Protein AF-A0A9D2GBW6-F1 (afdb_monomer)

Foldseek 3Di:
DDDDDDDPPPDPPPFAFFWFQDDQDPDPPQAKDKTKGFDADQFQHTAKIKIKIFHQFQAFAKDKDFDDAPDKAWPDDDWDWDDDHRITITGDGHDPRTTIMMGMDGDDDDQKGKGKWKDFQNHTDDPVVPPPDDGDMDIDMDIDGDPVDDLCCLQRTKIKTKGKDFQVRDDPDDDPQWDWDDDDRIIMTMHIGDRPRD

pLDDT: mean 83.14, std 20.87, range [27.16, 98.0]

Structure (mmCIF, N/CA/C/O backbone):
data_AF-A0A9D2GBW6-F1
#
_entry.id   AF-A0A9D2GBW6-F1
#
loop_
_atom_site.group_PDB
_atom_site.id
_atom_site.type_symbol
_atom_site.label_atom_id
_atom_site.label_alt_id
_atom_site.label_comp_id
_atom_site.label_asym_id
_atom_site.label_entity_id
_atom_site.label_seq_id
_atom_site.pdbx_PDB_ins_code
_atom_site.Cartn_x
_atom_site.Cartn_y
_atom_site.Cartn_z
_atom_site.occupancy
_atom_site.B_iso_or_equiv
_atom_site.auth_seq_id
_atom_site.auth_comp_id
_atom_site.auth_asym_id
_atom_site.auth_atom_id
_atom_site.pdbx_PDB_model_num
ATOM 1 N N . MET A 1 1 ? -19.294 44.592 10.633 1.00 37.19 1 MET A N 1
ATOM 2 C CA . MET A 1 1 ? -19.114 43.257 11.248 1.00 37.19 1 MET A CA 1
ATOM 3 C C . MET A 1 1 ? -19.877 42.234 10.409 1.00 37.19 1 MET A C 1
ATOM 5 O O . MET A 1 1 ? -21.094 42.153 10.518 1.00 37.19 1 MET A O 1
ATOM 9 N N . LYS A 1 2 ? -19.197 41.541 9.484 1.00 32.78 2 LYS A N 1
ATOM 10 C CA . LYS A 1 2 ? -19.796 40.491 8.641 1.00 32.78 2 LYS A CA 1
ATOM 11 C C . LYS A 1 2 ? -19.799 39.183 9.437 1.00 32.78 2 LYS A C 1
ATOM 13 O O . LYS A 1 2 ? -18.736 38.717 9.830 1.00 32.78 2 LYS A O 1
ATOM 18 N N . LYS A 1 3 ? -20.980 38.620 9.699 1.00 31.66 3 LYS A N 1
ATOM 19 C CA . LYS A 1 3 ? -21.124 37.289 10.302 1.00 31.66 3 LYS A CA 1
ATOM 20 C C . LYS A 1 3 ? -20.764 36.246 9.239 1.00 31.66 3 LYS A C 1
ATOM 22 O O . LYS A 1 3 ? -21.497 36.117 8.260 1.00 31.66 3 LYS A O 1
ATOM 27 N N . LEU A 1 4 ? -19.639 35.546 9.400 1.00 35.03 4 LEU A N 1
ATOM 28 C CA . LEU A 1 4 ? -19.365 34.345 8.611 1.00 35.03 4 LEU A CA 1
ATOM 29 C C . LEU A 1 4 ? -20.328 33.248 9.075 1.00 35.03 4 LEU A C 1
ATOM 31 O O . LEU A 1 4 ? -20.350 32.886 10.249 1.00 35.03 4 LEU A O 1
ATOM 35 N N . LYS A 1 5 ? -21.149 32.758 8.144 1.00 35.38 5 LYS A N 1
ATOM 36 C CA . LYS A 1 5 ? -21.923 31.530 8.316 1.00 35.38 5 LYS A CA 1
ATOM 37 C C . LYS A 1 5 ? -20.925 30.377 8.409 1.00 35.38 5 LYS A C 1
ATOM 39 O O . LYS A 1 5 ? -20.191 30.142 7.456 1.00 35.38 5 LYS A O 1
ATOM 44 N N . GLN A 1 6 ? -20.881 29.704 9.553 1.00 42.03 6 GLN A N 1
ATOM 45 C CA . GLN A 1 6 ? -20.181 28.432 9.695 1.00 42.03 6 GLN A CA 1
ATOM 46 C C . GLN A 1 6 ? -20.956 27.392 8.881 1.00 42.03 6 GLN A C 1
ATOM 48 O O . GLN A 1 6 ? -22.079 27.032 9.228 1.00 42.03 6 GLN A O 1
ATOM 53 N N . THR A 1 7 ? -20.398 26.976 7.750 1.00 37.00 7 THR A N 1
ATOM 54 C CA . THR A 1 7 ? -20.787 25.736 7.077 1.00 37.00 7 THR A CA 1
ATOM 55 C C . THR A 1 7 ? -20.401 24.563 7.984 1.00 37.00 7 THR A C 1
ATOM 57 O O . THR A 1 7 ? -19.314 24.603 8.565 1.00 37.00 7 THR A O 1
ATOM 60 N N . PRO A 1 8 ? -21.251 23.533 8.145 1.00 36.94 8 PRO A N 1
ATOM 61 C CA . PRO A 1 8 ? -20.860 22.340 8.879 1.00 36.94 8 PRO A CA 1
ATOM 62 C C . PRO A 1 8 ? -19.699 21.689 8.124 1.00 36.94 8 PRO A C 1
ATOM 64 O O . PRO A 1 8 ? -19.798 21.417 6.927 1.00 36.94 8 PRO A O 1
ATOM 67 N N . ALA A 1 9 ? -18.573 21.517 8.812 1.00 32.69 9 ALA A N 1
ATOM 68 C CA . ALA A 1 9 ? -17.440 20.779 8.292 1.00 32.69 9 ALA A CA 1
ATOM 69 C C . ALA A 1 9 ? -17.883 19.325 8.088 1.00 32.69 9 ALA A C 1
ATOM 71 O O . ALA A 1 9 ? -18.109 18.600 9.053 1.00 32.69 9 ALA A O 1
ATOM 72 N N . VAL A 1 10 ? -18.039 18.913 6.832 1.00 32.62 10 VAL A N 1
ATOM 73 C CA . VAL A 1 10 ? -18.058 17.496 6.469 1.00 32.62 10 VAL A CA 1
ATOM 74 C C . VAL A 1 10 ? -16.625 17.013 6.669 1.00 32.62 10 VAL A C 1
ATOM 76 O O . VAL A 1 10 ? -15.751 17.262 5.843 1.00 32.62 10 VAL A O 1
ATOM 79 N N . VAL A 1 11 ? -16.356 16.441 7.841 1.00 35.06 11 VAL A N 1
ATOM 80 C CA . VAL A 1 11 ? -15.060 15.851 8.178 1.00 35.06 11 VAL A CA 1
ATOM 81 C C . VAL A 1 11 ? -15.054 14.452 7.583 1.00 35.06 11 VAL A C 1
ATOM 83 O O . VAL A 1 11 ? -15.622 13.523 8.147 1.00 35.06 11 VAL A O 1
ATOM 86 N N . ILE A 1 12 ? -14.457 14.321 6.402 1.00 27.16 12 ILE A N 1
ATOM 87 C CA . ILE A 1 12 ? -14.167 13.022 5.803 1.00 27.16 12 ILE A CA 1
ATOM 88 C C . ILE A 1 12 ? -13.063 12.395 6.660 1.00 27.16 12 ILE A C 1
ATOM 90 O O . ILE A 1 12 ? -11.934 12.889 6.684 1.00 27.16 12 ILE A O 1
ATOM 94 N N . LEU A 1 13 ? -13.394 11.333 7.395 1.00 30.11 13 LEU A N 1
ATOM 95 C CA . LEU A 1 13 ? -12.404 10.440 7.984 1.00 30.11 13 LEU A CA 1
ATOM 96 C C . LEU A 1 13 ? -11.768 9.669 6.819 1.00 30.11 13 LEU A C 1
ATOM 98 O O . LEU A 1 13 ? -12.258 8.617 6.426 1.00 30.11 13 LEU A O 1
ATOM 102 N N . ILE A 1 14 ? -10.733 10.235 6.196 1.00 28.06 14 ILE A N 1
ATOM 103 C CA . ILE A 1 14 ? -9.984 9.530 5.153 1.00 28.06 14 ILE A CA 1
ATOM 104 C C . ILE A 1 14 ? -9.160 8.459 5.866 1.00 28.06 14 ILE A C 1
ATOM 106 O O . ILE A 1 14 ? -8.138 8.756 6.489 1.00 28.06 14 ILE A O 1
ATOM 110 N N . LEU A 1 15 ? -9.639 7.218 5.813 1.00 31.36 15 LEU A N 1
ATOM 111 C CA . LEU A 1 15 ? -8.920 6.035 6.264 1.00 31.36 15 LEU A CA 1
ATOM 112 C C . LEU A 1 15 ? -7.804 5.737 5.248 1.00 31.36 15 LEU A C 1
ATOM 114 O O . LEU A 1 15 ? -7.915 4.836 4.428 1.00 31.36 15 LEU A O 1
ATOM 118 N N . LEU A 1 16 ? -6.739 6.541 5.242 1.00 29.45 16 LEU A N 1
ATOM 119 C CA . LEU A 1 16 ? -5.588 6.280 4.379 1.00 29.45 16 LEU A CA 1
ATOM 120 C C . LEU A 1 16 ? -4.708 5.217 5.052 1.00 29.45 16 LEU A C 1
ATOM 122 O O . LEU A 1 16 ? -3.753 5.535 5.762 1.00 29.45 16 LEU A O 1
ATOM 126 N N . ALA A 1 17 ? -5.062 3.944 4.875 1.00 34.03 17 ALA A N 1
ATOM 127 C CA . ALA A 1 17 ? -4.171 2.838 5.201 1.00 34.03 17 ALA A CA 1
ATOM 128 C C . ALA A 1 17 ? -3.027 2.835 4.175 1.00 34.03 17 ALA A C 1
ATOM 130 O O . ALA A 1 17 ? -3.144 2.274 3.092 1.00 34.03 17 ALA A O 1
ATOM 131 N N . VAL A 1 18 ? -1.921 3.514 4.488 1.00 32.88 18 VAL A N 1
ATOM 132 C CA . VAL A 1 18 ? -0.717 3.460 3.651 1.00 32.88 18 VAL A CA 1
ATOM 133 C C . VAL A 1 18 ? 0.054 2.201 4.035 1.00 32.88 18 VAL A C 1
ATOM 135 O O . VAL A 1 18 ? 0.761 2.167 5.045 1.00 32.88 18 VAL A O 1
ATOM 138 N N . LEU A 1 19 ? -0.123 1.145 3.242 1.00 30.11 19 LEU A N 1
ATOM 139 C CA . LEU A 1 19 ? 0.666 -0.079 3.336 1.00 30.11 19 LEU A CA 1
ATOM 140 C C . LEU A 1 19 ? 2.096 0.214 2.844 1.00 30.11 19 LEU A C 1
ATOM 142 O O . LEU A 1 19 ? 2.364 0.176 1.649 1.00 30.11 19 LEU A O 1
ATOM 146 N N . LEU A 1 20 ? 3.015 0.552 3.750 1.00 28.86 20 LEU A N 1
ATOM 147 C CA . LEU A 1 20 ? 4.434 0.733 3.419 1.00 28.86 20 LEU A CA 1
ATOM 148 C C . LEU A 1 20 ? 5.120 -0.639 3.366 1.00 28.86 20 LEU A C 1
ATOM 150 O O . LEU A 1 20 ? 5.677 -1.109 4.358 1.00 28.86 20 LEU A O 1
ATOM 154 N N . LEU A 1 21 ? 5.080 -1.299 2.207 1.00 33.88 21 LEU A N 1
ATOM 155 C CA . LEU A 1 21 ? 5.889 -2.495 1.949 1.00 33.88 21 LEU A CA 1
ATOM 156 C C . LEU A 1 21 ? 7.313 -2.102 1.535 1.00 33.88 21 LEU A C 1
ATOM 158 O O . LEU A 1 21 ? 7.709 -2.265 0.385 1.00 33.88 21 LEU A O 1
ATOM 162 N N . SER A 1 22 ? 8.100 -1.576 2.469 1.00 28.75 22 SER A N 1
ATOM 163 C CA . SER A 1 22 ? 9.519 -1.311 2.212 1.00 28.75 22 SER A CA 1
ATOM 164 C C . SER A 1 22 ? 10.354 -2.527 2.599 1.00 28.75 22 SER A C 1
ATOM 166 O O . SER A 1 22 ? 10.733 -2.671 3.760 1.00 28.75 22 SER A O 1
ATOM 168 N N . PHE A 1 23 ? 10.671 -3.382 1.625 1.00 44.22 23 PHE A N 1
ATOM 169 C CA . PHE A 1 23 ? 11.687 -4.429 1.763 1.00 44.22 23 PHE A CA 1
ATOM 170 C C . PHE A 1 23 ? 12.532 -4.517 0.493 1.00 44.22 23 PHE A C 1
ATOM 172 O O . PHE A 1 23 ? 12.015 -4.258 -0.594 1.00 44.22 23 PHE A O 1
ATOM 179 N N . PRO A 1 24 ? 13.816 -4.904 0.606 1.00 33.81 24 PRO A N 1
ATOM 180 C CA . PRO A 1 24 ? 14.581 -5.295 -0.560 1.00 33.81 24 PRO A CA 1
ATOM 181 C C . PRO A 1 24 ? 13.941 -6.585 -1.071 1.00 33.81 24 PRO A C 1
ATOM 183 O O . PRO A 1 24 ? 14.097 -7.645 -0.462 1.00 33.81 24 PRO A O 1
ATOM 186 N N . ALA A 1 25 ? 13.162 -6.497 -2.147 1.00 36.62 25 ALA A N 1
ATOM 187 C CA . ALA A 1 25 ? 12.778 -7.692 -2.872 1.00 36.62 25 ALA A CA 1
ATOM 188 C C . ALA A 1 25 ? 14.080 -8.404 -3.255 1.00 36.62 25 ALA A C 1
ATOM 190 O O . ALA A 1 25 ? 14.979 -7.803 -3.845 1.00 36.62 25 ALA A O 1
ATOM 191 N N . ALA A 1 26 ? 14.207 -9.669 -2.863 1.00 39.75 26 ALA A N 1
ATOM 192 C CA . ALA A 1 26 ? 15.259 -10.545 -3.345 1.00 39.75 26 ALA A CA 1
ATOM 193 C C . ALA A 1 26 ? 15.037 -10.793 -4.845 1.00 39.75 26 ALA A C 1
ATOM 195 O O . ALA A 1 26 ? 14.450 -11.793 -5.241 1.00 39.75 26 ALA A O 1
ATOM 196 N N . ALA A 1 27 ? 15.457 -9.813 -5.639 1.00 38.28 27 ALA A N 1
ATOM 197 C CA . ALA A 1 27 ? 15.795 -9.837 -7.048 1.00 38.28 27 ALA A CA 1
ATOM 198 C C . ALA A 1 27 ? 16.314 -8.426 -7.365 1.00 38.28 27 ALA A C 1
ATOM 200 O O . ALA A 1 27 ? 15.586 -7.580 -7.875 1.00 38.28 27 ALA A O 1
ATOM 201 N N . GLU A 1 28 ? 17.588 -8.155 -7.069 1.00 41.72 28 GLU A N 1
ATOM 202 C CA . GLU A 1 28 ? 18.328 -7.103 -7.777 1.00 41.72 28 GLU A CA 1
ATOM 203 C C . GLU A 1 28 ? 18.542 -7.599 -9.221 1.00 41.72 28 GLU A C 1
ATOM 205 O O . GLU A 1 28 ? 19.650 -7.872 -9.671 1.00 41.72 28 GLU A O 1
ATOM 210 N N . GLU A 1 29 ? 17.445 -7.838 -9.936 1.00 46.47 29 GLU A N 1
ATOM 211 C CA . GLU A 1 29 ? 17.472 -8.144 -11.350 1.00 46.47 29 GLU A CA 1
ATOM 212 C C . GLU A 1 29 ? 17.523 -6.785 -12.048 1.00 46.47 29 GLU A C 1
ATOM 214 O O . GLU A 1 29 ? 16.536 -6.060 -12.135 1.00 46.47 29 GLU A O 1
ATOM 219 N N . ASN A 1 30 ? 18.726 -6.392 -12.469 1.00 60.03 30 ASN A N 1
ATOM 220 C CA . ASN A 1 30 ? 18.969 -5.186 -13.265 1.00 60.03 30 ASN A CA 1
ATOM 221 C C . ASN A 1 30 ? 18.610 -3.844 -12.588 1.00 60.03 30 ASN A C 1
ATOM 223 O O . ASN A 1 30 ? 18.148 -2.923 -13.258 1.00 60.03 30 ASN A O 1
ATOM 227 N N . GLY A 1 31 ? 18.851 -3.694 -11.278 1.00 82.50 31 GLY A N 1
ATOM 228 C CA . GLY A 1 31 ? 18.749 -2.388 -10.608 1.00 82.50 31 GLY A CA 1
ATOM 229 C C . GLY A 1 31 ? 17.318 -1.866 -10.437 1.00 82.50 31 GLY A C 1
ATOM 230 O O . GLY A 1 31 ? 17.117 -0.652 -10.406 1.00 82.50 31 GLY A O 1
ATOM 231 N N . LYS A 1 32 ? 16.327 -2.759 -10.332 1.00 87.25 32 LYS A N 1
ATOM 232 C CA . LYS A 1 32 ? 14.923 -2.416 -10.069 1.00 87.25 32 LYS A CA 1
ATOM 233 C C . LYS A 1 32 ? 14.528 -2.697 -8.613 1.00 87.25 32 LYS A C 1
ATOM 235 O O . LYS A 1 32 ? 14.985 -3.665 -8.016 1.00 87.25 32 LYS A O 1
ATOM 240 N N . THR A 1 33 ? 13.664 -1.862 -8.039 1.00 89.38 33 THR A N 1
ATOM 241 C CA . THR A 1 33 ? 12.968 -2.103 -6.762 1.00 89.38 33 THR A CA 1
ATOM 242 C C . THR A 1 33 ? 11.480 -1.781 -6.909 1.00 89.38 33 THR A C 1
ATOM 244 O O . THR A 1 33 ? 11.115 -0.861 -7.639 1.00 89.38 33 THR A O 1
ATOM 247 N N . GLU A 1 34 ? 10.617 -2.514 -6.205 1.00 87.12 34 GLU A N 1
ATOM 248 C CA . GLU A 1 34 ? 9.167 -2.300 -6.211 1.00 87.12 34 GLU A CA 1
ATOM 249 C C . GLU A 1 34 ? 8.605 -2.196 -4.794 1.00 87.12 34 GLU A C 1
ATOM 251 O O . GLU A 1 34 ? 8.976 -2.957 -3.898 1.00 87.12 34 GLU A O 1
ATOM 256 N N . THR A 1 35 ? 7.650 -1.287 -4.610 1.00 87.38 35 THR A N 1
ATOM 257 C CA . THR A 1 35 ? 6.819 -1.203 -3.407 1.00 87.38 35 THR A CA 1
ATOM 258 C C . THR A 1 35 ? 5.353 -1.240 -3.802 1.00 87.38 35 THR A C 1
ATOM 260 O O . THR A 1 35 ? 4.894 -0.412 -4.586 1.00 87.38 35 THR A O 1
ATOM 263 N N . VAL A 1 36 ? 4.603 -2.176 -3.222 1.00 88.88 36 VAL A N 1
ATOM 264 C CA . VAL A 1 36 ? 3.166 -2.328 -3.466 1.00 88.88 36 VAL A CA 1
ATOM 265 C C . VAL A 1 36 ? 2.383 -1.685 -2.322 1.00 88.88 36 VAL A C 1
ATOM 267 O O . VAL A 1 36 ? 2.544 -2.053 -1.160 1.00 88.88 36 VAL A O 1
ATOM 270 N N . TYR A 1 37 ? 1.514 -0.741 -2.663 1.00 88.44 37 TYR A N 1
ATOM 271 C CA . TYR A 1 37 ? 0.562 -0.097 -1.767 1.00 88.44 37 TYR A CA 1
ATOM 272 C C . TYR A 1 37 ? -0.836 -0.611 -2.077 1.00 88.44 37 TYR A C 1
ATOM 274 O O . TYR A 1 37 ? -1.242 -0.632 -3.236 1.00 88.44 37 TYR A O 1
ATOM 282 N N . ALA A 1 38 ? -1.588 -0.978 -1.046 1.00 89.62 38 ALA A N 1
ATOM 283 C CA . ALA A 1 38 ? -3.002 -1.297 -1.170 1.00 89.62 38 ALA A CA 1
ATOM 284 C C . ALA A 1 38 ? -3.825 -0.285 -0.377 1.00 89.62 38 ALA A C 1
ATOM 286 O O . ALA A 1 38 ? -3.623 -0.135 0.827 1.00 89.62 38 ALA A O 1
ATOM 287 N N . GLU A 1 39 ? -4.746 0.388 -1.058 1.00 87.75 39 GLU A N 1
ATOM 288 C CA . GLU A 1 39 ? -5.823 1.147 -0.433 1.00 87.75 39 GLU A CA 1
ATOM 289 C C . GLU A 1 39 ? -6.978 0.188 -0.139 1.00 87.75 39 GLU A C 1
ATOM 291 O O . GLU A 1 39 ? -7.345 -0.645 -0.974 1.00 87.75 39 GLU A O 1
ATOM 296 N N . LEU A 1 40 ? -7.511 0.276 1.077 1.00 88.00 40 LEU A N 1
ATOM 297 C CA . LEU A 1 40 ? -8.546 -0.618 1.578 1.00 88.00 40 LEU A CA 1
ATOM 298 C C . LEU A 1 40 ? -9.818 0.174 1.847 1.00 88.00 40 LEU A C 1
ATOM 300 O O . LEU A 1 40 ? -9.770 1.252 2.441 1.00 88.00 40 LEU A O 1
ATOM 304 N N . ASN A 1 41 ? -10.950 -0.428 1.510 1.00 90.94 41 ASN A N 1
ATOM 305 C CA . ASN A 1 41 ? -12.245 0.003 2.001 1.00 90.94 41 ASN A CA 1
ATOM 306 C C . ASN A 1 41 ? -12.327 -0.186 3.520 1.00 90.94 41 ASN A C 1
ATOM 308 O O . ASN A 1 41 ? -11.552 -0.920 4.143 1.00 90.94 41 ASN A O 1
ATOM 312 N N . SER A 1 42 ? -13.336 0.430 4.131 1.00 91.50 42 SER A N 1
ATOM 313 C CA . SER A 1 42 ? -13.550 0.345 5.574 1.00 91.50 42 SER A CA 1
ATOM 314 C C . SER A 1 42 ? -13.840 -1.067 6.087 1.00 91.50 42 SER A C 1
ATOM 316 O O . SER A 1 42 ? -13.707 -1.307 7.275 1.00 91.50 42 SER A O 1
ATOM 318 N N . ASP A 1 43 ? -14.227 -2.016 5.236 1.00 92.31 43 ASP A N 1
ATOM 319 C CA . ASP A 1 43 ? -14.413 -3.422 5.617 1.00 92.31 43 ASP A CA 1
ATOM 320 C C . ASP A 1 43 ? -13.130 -4.268 5.482 1.00 92.31 43 ASP A C 1
ATOM 322 O O . ASP A 1 43 ? -13.108 -5.430 5.891 1.00 92.31 43 ASP A O 1
ATOM 326 N N . GLY A 1 44 ? -12.042 -3.688 4.962 1.00 90.75 44 GLY A N 1
ATOM 327 C CA . GLY A 1 44 ? -10.775 -4.364 4.677 1.00 90.75 44 GLY A CA 1
ATOM 328 C C . GLY A 1 44 ? -10.658 -4.942 3.265 1.00 90.75 44 GLY A C 1
ATOM 329 O O . GLY A 1 44 ? -9.595 -5.465 2.930 1.00 90.75 44 GLY A O 1
ATOM 330 N N . SER A 1 45 ? -11.696 -4.840 2.427 1.00 91.25 45 SER A N 1
ATOM 331 C CA . SER A 1 45 ? -11.597 -5.199 1.009 1.00 91.25 45 SER A CA 1
ATOM 332 C C . SER A 1 45 ? -10.675 -4.232 0.258 1.00 91.25 45 SER A C 1
ATOM 334 O O . SER A 1 45 ? -10.562 -3.059 0.611 1.00 91.25 45 SER A O 1
ATOM 336 N N . VAL A 1 46 ? -9.982 -4.726 -0.768 1.00 89.12 46 VAL A N 1
ATOM 337 C CA . VAL A 1 46 ? -9.030 -3.927 -1.552 1.00 89.12 46 VAL A CA 1
ATOM 338 C C . VAL A 1 46 ? -9.796 -3.017 -2.507 1.00 89.12 46 VAL A C 1
ATOM 340 O O . VAL A 1 46 ? -10.568 -3.502 -3.329 1.00 89.12 46 VAL A O 1
ATOM 343 N N . GLU A 1 47 ? -9.573 -1.708 -2.407 1.00 87.19 47 GLU A N 1
ATOM 344 C CA . GLU A 1 47 ? -10.147 -0.713 -3.319 1.00 87.19 47 GLU A CA 1
ATOM 345 C C . GLU A 1 47 ? -9.240 -0.499 -4.534 1.00 87.19 47 GLU A C 1
ATOM 347 O O . GLU A 1 47 ? -9.696 -0.482 -5.677 1.00 87.19 47 GLU A O 1
ATOM 352 N N . LYS A 1 48 ? -7.937 -0.334 -4.288 1.00 87.88 48 LYS A N 1
ATOM 353 C CA . LYS A 1 48 ? -6.956 0.003 -5.321 1.00 87.88 48 LYS A CA 1
ATOM 354 C C . LYS A 1 48 ? -5.570 -0.460 -4.907 1.00 87.88 48 LYS A C 1
ATOM 356 O O . LYS A 1 48 ? -5.181 -0.307 -3.751 1.00 87.88 48 LYS A O 1
ATOM 361 N N . VAL A 1 49 ? -4.794 -0.962 -5.863 1.00 90.81 49 VAL A N 1
ATOM 362 C CA . VAL A 1 49 ? -3.377 -1.270 -5.649 1.00 90.81 49 VAL A CA 1
ATOM 363 C C . VAL A 1 49 ? -2.513 -0.366 -6.516 1.00 90.81 49 VAL A C 1
ATOM 365 O O . VAL A 1 49 ? -2.770 -0.195 -7.704 1.00 90.81 49 VAL A O 1
ATOM 368 N N . MET A 1 50 ? -1.487 0.222 -5.909 1.00 93.12 50 MET A N 1
ATOM 369 C CA . MET A 1 50 ? -0.491 1.056 -6.572 1.00 93.12 50 MET A CA 1
ATOM 370 C C . MET A 1 50 ? 0.885 0.431 -6.392 1.00 93.12 50 MET A C 1
ATOM 372 O O . MET A 1 50 ? 1.317 0.183 -5.269 1.00 93.12 50 MET A O 1
ATOM 376 N N . VAL A 1 51 ? 1.592 0.203 -7.490 1.00 93.00 51 VAL A N 1
ATOM 377 C CA . VAL A 1 51 ? 2.962 -0.307 -7.486 1.00 93.00 51 VAL A CA 1
ATOM 378 C C . VAL A 1 51 ? 3.896 0.843 -7.822 1.00 93.00 51 VAL A C 1
ATOM 380 O O . VAL A 1 51 ? 3.878 1.366 -8.936 1.00 93.00 51 VAL A O 1
ATOM 383 N N . VAL A 1 52 ? 4.703 1.256 -6.848 1.00 94.06 52 VAL A N 1
ATOM 384 C CA . VAL A 1 52 ? 5.788 2.212 -7.062 1.00 94.06 52 VAL A CA 1
ATOM 385 C C . VAL A 1 52 ? 6.992 1.430 -7.549 1.00 94.06 52 VAL A C 1
ATOM 387 O O . VAL A 1 52 ? 7.571 0.636 -6.808 1.00 94.06 52 VAL A O 1
ATOM 390 N N . ASN A 1 53 ? 7.353 1.668 -8.801 1.00 94.38 53 ASN A N 1
ATOM 391 C CA .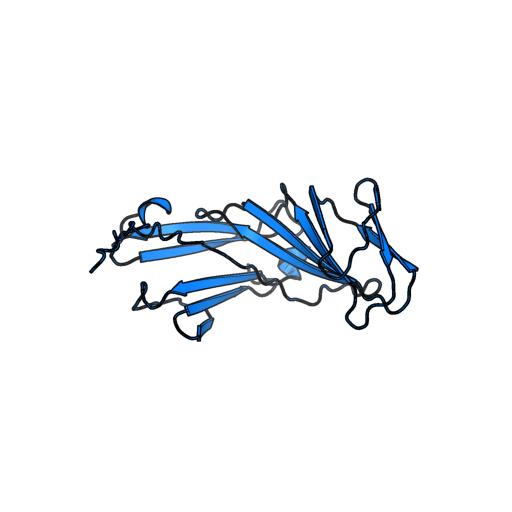 ASN A 1 53 ? 8.510 1.074 -9.442 1.00 94.38 53 ASN A CA 1
ATOM 392 C C . ASN A 1 53 ? 9.664 2.068 -9.382 1.00 94.38 53 ASN A C 1
ATOM 394 O O . ASN A 1 53 ? 9.483 3.245 -9.690 1.00 94.38 53 ASN A O 1
ATOM 398 N N . HIS A 1 54 ? 10.847 1.586 -9.019 1.00 95.00 54 HIS A N 1
ATOM 399 C CA . HIS A 1 54 ? 12.103 2.323 -9.079 1.00 95.00 54 HIS A CA 1
ATOM 400 C C . HIS A 1 54 ? 13.081 1.564 -9.964 1.00 95.00 54 HIS A C 1
ATOM 402 O O . HIS A 1 54 ? 13.354 0.395 -9.713 1.00 95.00 54 HIS A O 1
ATOM 408 N N . ILE A 1 55 ? 13.607 2.222 -10.992 1.00 94.50 55 ILE A N 1
ATOM 409 C CA . ILE A 1 55 ? 14.584 1.658 -11.922 1.00 94.50 55 ILE A CA 1
ATOM 410 C C . ILE A 1 55 ? 15.846 2.515 -11.852 1.00 94.50 55 ILE A C 1
ATOM 412 O O . ILE A 1 55 ? 15.797 3.728 -12.054 1.00 94.50 55 ILE A O 1
ATOM 416 N N . GLN A 1 56 ? 16.998 1.907 -11.586 1.00 94.81 56 GLN A N 1
ATOM 417 C CA . GLN A 1 56 ? 18.281 2.591 -11.703 1.00 94.81 56 GLN A CA 1
ATOM 418 C C . GLN A 1 56 ? 18.574 2.907 -13.172 1.00 94.81 56 GLN A C 1
ATOM 420 O O . GLN A 1 56 ? 18.608 2.023 -14.024 1.00 94.81 56 GLN A O 1
ATOM 425 N N . THR A 1 57 ? 18.843 4.179 -13.456 1.00 93.75 57 THR A N 1
ATOM 426 C CA . THR A 1 57 ? 19.092 4.683 -14.812 1.00 93.75 57 THR A CA 1
ATOM 427 C C . THR A 1 57 ? 20.451 5.389 -14.880 1.00 93.75 57 THR A C 1
ATOM 429 O O . THR A 1 57 ? 20.500 6.621 -14.935 1.00 93.75 57 THR A O 1
ATOM 432 N N . PRO A 1 58 ? 21.578 4.652 -14.827 1.00 93.38 58 PRO A N 1
ATOM 433 C CA . PRO A 1 58 ? 22.920 5.245 -14.768 1.00 93.38 58 PRO A CA 1
ATOM 434 C C . PRO A 1 58 ? 23.355 5.909 -16.083 1.00 93.38 58 PRO A C 1
ATOM 436 O O . PRO A 1 58 ? 24.306 6.688 -16.106 1.00 93.38 58 PRO A O 1
ATOM 439 N N . GLN A 1 59 ? 22.684 5.592 -17.190 1.00 95.00 59 GLN A N 1
ATOM 440 C CA . GLN A 1 59 ? 22.946 6.156 -18.511 1.00 95.00 59 GLN A CA 1
ATOM 441 C C . GLN A 1 59 ? 21.646 6.280 -19.306 1.00 95.00 59 GLN A C 1
ATOM 443 O O . GLN A 1 59 ? 20.665 5.600 -19.011 1.00 95.00 59 GLN A O 1
ATOM 448 N N . ALA A 1 60 ? 21.643 7.117 -20.341 1.00 96.81 60 ALA A N 1
ATOM 449 C CA . ALA A 1 60 ? 20.505 7.181 -21.247 1.00 96.81 60 ALA A CA 1
ATOM 450 C C . ALA A 1 60 ? 20.337 5.861 -22.022 1.00 96.81 60 ALA A C 1
ATOM 452 O O . ALA A 1 60 ? 21.331 5.246 -22.418 1.00 96.81 60 ALA A O 1
ATOM 453 N N . GLY A 1 61 ? 19.095 5.442 -22.261 1.00 96.25 61 GLY A N 1
ATOM 454 C CA . GLY A 1 61 ? 18.801 4.246 -23.047 1.00 96.25 61 GLY A CA 1
ATOM 455 C C . GLY A 1 61 ? 17.378 3.720 -22.885 1.00 96.25 61 GLY A C 1
ATOM 456 O O . GLY A 1 61 ? 16.523 4.360 -22.272 1.00 96.25 61 GLY A O 1
ATOM 457 N N . THR A 1 62 ? 17.164 2.522 -23.431 1.00 96.88 62 THR A N 1
ATOM 458 C CA . THR A 1 62 ? 15.900 1.790 -23.353 1.00 96.88 62 THR A CA 1
ATOM 459 C C . THR A 1 62 ? 15.850 0.938 -22.088 1.00 96.88 62 THR A C 1
ATOM 461 O O . THR A 1 62 ? 16.688 0.056 -21.892 1.00 96.88 62 THR A O 1
ATOM 464 N N . TYR A 1 63 ? 14.824 1.152 -21.273 1.00 95.19 63 TYR A N 1
ATOM 465 C CA . TYR A 1 63 ? 14.531 0.376 -20.073 1.00 95.19 63 TYR A CA 1
ATOM 466 C C . TYR A 1 63 ? 13.206 -0.355 -20.268 1.00 95.19 63 TYR A C 1
ATOM 468 O O . TYR A 1 63 ? 12.214 0.238 -20.692 1.00 95.19 63 TYR A O 1
ATOM 476 N N . ILE A 1 64 ? 13.198 -1.659 -20.002 1.00 95.00 64 ILE A N 1
ATOM 477 C CA . ILE A 1 64 ? 12.021 -2.511 -20.182 1.00 95.00 64 ILE A CA 1
ATOM 478 C C . ILE A 1 64 ? 11.590 -3.020 -18.821 1.00 95.00 64 ILE A C 1
ATOM 480 O O . ILE A 1 64 ? 12.402 -3.558 -18.072 1.00 95.00 64 ILE A O 1
ATOM 484 N N . ASP A 1 65 ? 10.303 -2.878 -18.559 1.00 94.56 65 ASP A N 1
ATOM 485 C CA . ASP A 1 65 ? 9.643 -3.386 -17.377 1.00 94.56 65 ASP A CA 1
ATOM 486 C C . ASP A 1 65 ? 8.381 -4.174 -17.750 1.00 94.56 65 ASP A C 1
ATOM 488 O O . ASP A 1 65 ? 7.919 -4.113 -18.894 1.00 94.56 65 ASP A O 1
ATOM 492 N N . TYR A 1 66 ? 7.832 -4.923 -16.796 1.00 92.06 66 TYR A N 1
ATOM 493 C CA . TYR A 1 66 ? 6.617 -5.703 -16.968 1.00 92.06 66 TYR A CA 1
ATOM 494 C C . TYR A 1 66 ? 5.631 -5.455 -15.832 1.00 92.06 66 TYR A C 1
ATOM 496 O O . TYR A 1 66 ? 5.981 -5.523 -14.657 1.00 92.06 66 TYR A O 1
ATOM 504 N N . GLY A 1 67 ? 4.378 -5.198 -16.191 1.00 89.81 67 GLY A N 1
ATOM 505 C CA . GLY A 1 67 ? 3.299 -5.015 -15.236 1.00 89.81 67 GLY A CA 1
ATOM 506 C C . GLY A 1 67 ? 1.951 -4.865 -15.924 1.00 89.81 67 GLY A C 1
ATOM 507 O O . GLY A 1 67 ? 1.817 -4.165 -16.927 1.00 89.81 67 GLY A O 1
ATOM 508 N N . ASN A 1 68 ? 0.936 -5.521 -15.368 1.00 91.12 68 ASN A N 1
ATOM 509 C CA . ASN A 1 68 ? -0.440 -5.377 -15.823 1.00 91.12 68 ASN A CA 1
ATOM 510 C C . ASN A 1 68 ? -1.101 -4.201 -15.089 1.00 91.12 68 ASN A C 1
ATOM 512 O O . ASN A 1 68 ? -1.691 -4.372 -14.019 1.00 91.12 68 ASN A O 1
ATOM 516 N N . TYR A 1 69 ? -0.950 -3.000 -15.647 1.00 94.12 69 TYR A N 1
ATOM 517 C CA . TYR A 1 69 ? -1.461 -1.766 -15.057 1.00 94.12 69 TYR A CA 1
ATOM 518 C C . TYR A 1 69 ? -2.601 -1.170 -15.882 1.00 94.12 69 TYR A C 1
ATOM 520 O O . TYR A 1 69 ? -2.511 -1.015 -17.097 1.00 94.12 69 TYR A O 1
ATOM 528 N N . SER A 1 70 ? -3.661 -0.766 -15.187 1.00 93.75 70 SER A N 1
ATOM 529 C CA . SER A 1 70 ? -4.780 0.001 -15.746 1.00 93.75 70 SER A CA 1
ATOM 530 C C . SER A 1 70 ? -4.411 1.462 -16.040 1.00 93.75 70 SER A C 1
ATOM 532 O O . SER A 1 70 ? -4.983 2.079 -16.938 1.00 93.75 70 SER A O 1
ATOM 534 N N . ALA A 1 71 ? -3.442 2.009 -15.300 1.00 95.19 71 ALA A N 1
ATOM 535 C CA . ALA A 1 71 ? -2.884 3.342 -15.492 1.00 95.19 71 ALA A CA 1
ATOM 536 C C . ALA A 1 71 ? -1.408 3.365 -15.077 1.00 95.19 71 ALA A C 1
ATOM 538 O O . ALA A 1 71 ? -1.009 2.641 -14.163 1.00 95.19 71 ALA A O 1
ATOM 539 N N . ILE A 1 72 ? -0.615 4.197 -15.754 1.00 97.06 72 ILE A N 1
ATOM 540 C CA . ILE A 1 72 ? 0.814 4.387 -15.494 1.00 97.06 72 ILE A CA 1
ATOM 541 C C . ILE A 1 72 ? 1.090 5.885 -15.382 1.00 97.06 72 ILE A C 1
ATOM 543 O O . ILE A 1 72 ? 0.864 6.620 -16.344 1.00 97.06 72 ILE A O 1
ATOM 547 N N . ASP A 1 73 ? 1.638 6.307 -14.244 1.00 96.88 73 ASP A N 1
ATOM 548 C CA . ASP A 1 73 ? 2.000 7.694 -13.960 1.00 96.88 73 ASP A CA 1
ATOM 549 C C . ASP A 1 73 ? 3.516 7.828 -13.776 1.00 96.88 73 ASP A C 1
ATOM 551 O O . ASP A 1 73 ? 4.103 7.256 -12.857 1.00 96.88 73 ASP A O 1
ATOM 555 N N . ASN A 1 74 ? 4.167 8.609 -14.641 1.00 97.06 74 ASN A N 1
ATOM 556 C CA . ASN A 1 74 ? 5.560 9.016 -14.450 1.00 97.06 74 ASN A CA 1
ATOM 557 C C . ASN A 1 74 ? 5.617 10.105 -13.368 1.00 97.06 74 ASN A C 1
ATOM 559 O O . ASN A 1 74 ? 4.955 11.134 -13.495 1.00 97.06 74 ASN A O 1
ATOM 563 N N . ILE A 1 75 ? 6.413 9.886 -12.318 1.00 96.44 75 ILE A N 1
ATOM 564 C CA . ILE A 1 75 ? 6.573 10.834 -11.201 1.00 96.44 75 ILE A CA 1
ATOM 565 C C . ILE A 1 75 ? 7.997 11.403 -11.097 1.00 96.44 75 ILE A C 1
ATOM 567 O O . ILE A 1 75 ? 8.322 12.068 -10.115 1.00 96.44 75 ILE A O 1
ATOM 571 N N . THR A 1 76 ? 8.846 11.143 -12.096 1.00 95.94 76 THR A N 1
ATOM 572 C CA . THR A 1 76 ? 10.244 11.611 -12.143 1.00 95.94 76 THR A CA 1
ATOM 573 C C . THR A 1 76 ? 10.479 12.640 -13.240 1.00 95.94 76 THR A C 1
ATOM 575 O O . THR A 1 76 ? 11.166 13.633 -13.007 1.00 95.94 76 THR A O 1
ATOM 578 N N . GLY A 1 77 ? 9.926 12.406 -14.430 1.00 91.88 77 GLY A N 1
ATOM 579 C CA . GLY A 1 77 ? 10.175 13.205 -15.627 1.00 91.88 77 GLY A CA 1
ATOM 580 C C . GLY A 1 77 ? 8.930 13.390 -16.491 1.00 91.88 77 GLY A C 1
ATOM 581 O O . GLY A 1 77 ? 7.803 13.351 -16.002 1.00 91.88 77 GLY A O 1
ATOM 582 N N . GLU A 1 78 ? 9.143 13.605 -17.788 1.00 95.38 78 GLU A N 1
ATOM 583 C CA . GLU A 1 78 ? 8.080 13.880 -18.772 1.00 95.38 78 GLU A CA 1
ATOM 584 C C . GLU A 1 78 ? 7.959 12.787 -19.849 1.00 95.38 78 GLU A C 1
ATOM 586 O O . GLU A 1 78 ? 7.079 12.834 -20.715 1.00 95.38 78 GLU A O 1
ATOM 591 N N . GLU A 1 79 ? 8.843 11.793 -19.802 1.00 96.94 79 GLU A N 1
ATOM 592 C CA . GLU A 1 79 ? 8.893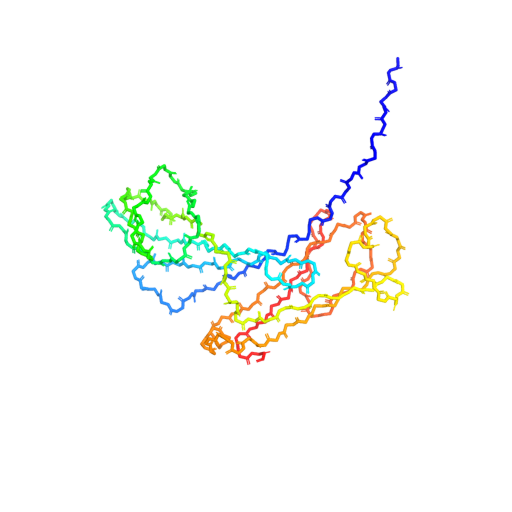 10.651 -20.699 1.00 96.94 79 GLU A CA 1
ATOM 593 C C . GLU A 1 79 ? 7.588 9.866 -20.606 1.00 96.94 79 GLU A C 1
ATOM 595 O O . GLU A 1 79 ? 6.960 9.767 -19.546 1.00 96.94 79 GLU A O 1
ATOM 600 N N . LYS A 1 80 ? 7.179 9.294 -21.738 1.00 97.12 80 LYS A N 1
ATOM 601 C CA . LYS A 1 80 ? 5.959 8.499 -21.845 1.00 97.12 80 LYS A CA 1
ATOM 602 C C . LYS A 1 80 ? 6.316 7.050 -22.151 1.00 97.12 80 LYS A C 1
ATOM 604 O O . LYS A 1 80 ? 7.175 6.825 -23.006 1.00 97.12 80 LYS A O 1
ATOM 609 N N . PRO A 1 81 ? 5.645 6.081 -21.513 1.00 97.31 81 PRO A N 1
ATOM 610 C CA . PRO A 1 81 ? 5.892 4.680 -21.787 1.00 97.31 81 PRO A CA 1
ATOM 611 C C . PRO A 1 81 ? 5.277 4.268 -23.125 1.00 97.31 81 PRO A C 1
ATOM 613 O O . PRO A 1 81 ? 4.243 4.791 -23.549 1.00 97.31 81 PRO A O 1
ATOM 616 N N . ILE A 1 82 ? 5.877 3.261 -23.749 1.00 97.81 82 ILE A N 1
ATOM 617 C CA . ILE A 1 82 ? 5.246 2.457 -24.797 1.00 97.81 82 ILE A CA 1
ATOM 618 C C . ILE A 1 82 ? 4.782 1.156 -24.143 1.00 97.81 82 ILE A C 1
ATOM 620 O O . ILE A 1 82 ? 5.607 0.410 -23.616 1.00 97.81 82 ILE A O 1
ATOM 624 N N . VAL A 1 83 ? 3.475 0.893 -24.174 1.00 96.75 83 VAL A N 1
ATOM 625 C CA . VAL A 1 83 ? 2.861 -0.282 -23.537 1.00 96.75 83 VAL A CA 1
ATOM 626 C C . VAL A 1 83 ? 2.384 -1.264 -24.605 1.00 96.75 83 VAL A C 1
ATOM 628 O O . VAL A 1 83 ? 1.626 -0.883 -25.497 1.00 96.75 83 VAL A O 1
ATOM 631 N N . ASP A 1 84 ? 2.824 -2.518 -24.504 1.00 96.06 84 ASP A N 1
ATOM 632 C CA . ASP A 1 84 ? 2.419 -3.638 -25.360 1.00 96.06 84 ASP A CA 1
ATOM 633 C C . ASP A 1 84 ? 2.104 -4.867 -24.493 1.00 96.06 84 ASP A C 1
ATOM 635 O O . ASP A 1 84 ? 2.999 -5.576 -24.023 1.00 96.06 84 ASP A O 1
ATOM 639 N N . GLY A 1 85 ? 0.815 -5.081 -24.214 1.00 93.06 85 GLY A N 1
ATOM 640 C CA . GLY A 1 85 ? 0.378 -6.047 -23.207 1.00 93.06 85 GLY A CA 1
ATOM 641 C C . GLY A 1 85 ? 0.925 -5.679 -21.827 1.00 93.06 85 GLY A C 1
ATOM 642 O O . GLY A 1 85 ? 0.729 -4.562 -21.360 1.00 93.06 85 GLY A O 1
ATOM 643 N N . GLU A 1 86 ? 1.632 -6.611 -21.189 1.00 92.88 86 GLU A N 1
ATOM 644 C CA . GLU A 1 86 ? 2.295 -6.375 -19.900 1.00 92.88 86 GLU A CA 1
ATOM 645 C C . GLU A 1 86 ? 3.654 -5.684 -20.050 1.00 92.88 86 GLU A C 1
ATOM 647 O O . GLU A 1 86 ? 4.234 -5.277 -19.052 1.00 92.88 86 GLU A O 1
ATOM 652 N N . LYS A 1 87 ? 4.194 -5.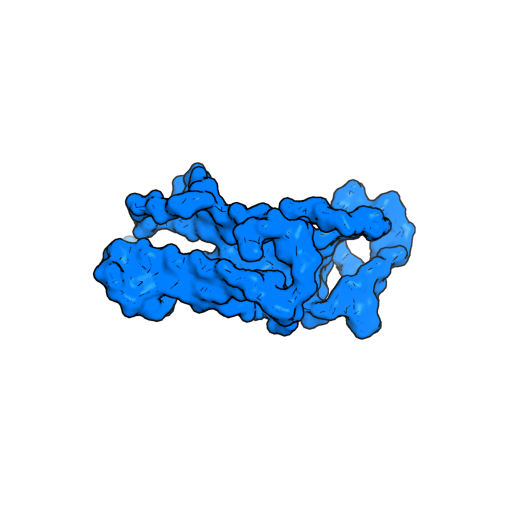555 -21.269 1.00 95.81 87 LYS A N 1
ATOM 653 C CA . LYS A 1 87 ? 5.512 -4.961 -21.496 1.00 95.81 87 LYS A CA 1
ATOM 654 C C . LYS A 1 87 ? 5.420 -3.440 -21.517 1.00 95.81 87 LYS A C 1
ATOM 65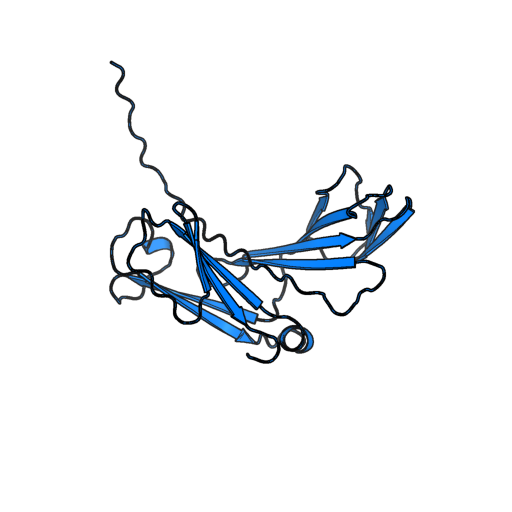6 O O . LYS A 1 87 ? 4.695 -2.864 -22.325 1.00 95.81 87 LYS A O 1
ATOM 661 N N . ILE A 1 88 ? 6.247 -2.792 -20.708 1.00 97.12 88 ILE A N 1
ATOM 662 C CA . ILE A 1 88 ? 6.358 -1.340 -20.591 1.00 97.12 88 ILE A CA 1
ATOM 663 C C . ILE A 1 88 ? 7.774 -0.955 -21.011 1.00 97.12 88 ILE A C 1
ATOM 665 O O . ILE A 1 88 ? 8.754 -1.388 -20.413 1.00 97.12 88 ILE A O 1
ATOM 669 N N . THR A 1 89 ? 7.901 -0.168 -22.074 1.00 97.44 89 THR A N 1
ATOM 670 C CA . THR A 1 89 ? 9.197 0.289 -22.587 1.00 97.44 89 THR A CA 1
ATOM 671 C C . THR A 1 89 ? 9.344 1.785 -22.364 1.00 97.44 89 THR A C 1
ATOM 673 O O . THR A 1 89 ? 8.475 2.562 -22.760 1.00 97.44 89 THR A O 1
ATOM 676 N N . TRP A 1 90 ? 10.461 2.178 -21.764 1.00 97.62 90 TRP A N 1
ATOM 677 C CA . TRP A 1 90 ? 10.820 3.558 -21.490 1.00 97.62 90 TRP A CA 1
ATOM 678 C C . TRP A 1 90 ? 12.103 3.933 -22.226 1.00 97.62 90 TRP A C 1
ATOM 680 O O . TRP A 1 90 ? 13.098 3.218 -22.148 1.00 97.62 90 TRP A O 1
ATOM 690 N N . GLU A 1 91 ? 12.094 5.082 -22.892 1.00 97.69 91 GLU A N 1
ATOM 691 C CA . GLU A 1 91 ? 13.305 5.739 -23.383 1.00 97.69 91 GLU A CA 1
ATOM 692 C C . GLU A 1 91 ? 13.665 6.834 -22.384 1.00 97.69 91 GLU A C 1
ATOM 694 O O . GLU A 1 91 ? 12.962 7.841 -22.303 1.00 97.69 91 GLU A O 1
ATOM 699 N N . LEU A 1 92 ? 14.708 6.610 -21.584 1.00 97.38 92 LEU A N 1
ATOM 700 C CA . LEU A 1 92 ? 15.025 7.456 -20.433 1.00 97.38 92 LEU A CA 1
ATOM 701 C C . LEU A 1 92 ? 16.402 8.106 -20.582 1.00 97.38 92 LEU A C 1
ATOM 703 O O . LEU A 1 92 ? 17.329 7.468 -21.096 1.00 97.38 92 LEU A O 1
ATOM 707 N N . PRO A 1 93 ? 16.584 9.348 -20.101 1.00 96.50 93 PRO A N 1
ATOM 708 C CA . PRO A 1 93 ? 17.908 9.884 -19.824 1.00 96.50 93 PRO A CA 1
ATOM 709 C C . PRO A 1 93 ? 18.526 9.201 -18.590 1.00 96.50 93 PRO A C 1
ATOM 711 O O . PRO A 1 93 ? 17.915 8.358 -17.934 1.00 96.50 93 PRO A O 1
ATOM 714 N N . ALA A 1 94 ? 19.760 9.580 -18.260 1.00 95.88 94 ALA A N 1
ATOM 715 C CA . ALA A 1 94 ? 20.325 9.229 -16.964 1.00 95.88 94 ALA A CA 1
ATOM 716 C C . ALA A 1 94 ? 19.646 10.053 -15.856 1.00 95.88 94 ALA A C 1
ATOM 718 O O . ALA A 1 94 ? 19.499 11.269 -16.000 1.00 95.88 94 ALA A O 1
ATOM 719 N N . TYR A 1 95 ? 19.303 9.404 -14.744 1.00 95.00 95 TYR A N 1
ATOM 720 C CA . TYR A 1 95 ? 18.836 10.063 -13.521 1.00 95.00 95 TYR A CA 1
ATOM 721 C C . TYR A 1 95 ? 19.710 9.646 -12.347 1.00 95.00 95 TYR A C 1
ATOM 723 O O . TYR A 1 95 ? 19.856 8.453 -12.079 1.00 95.00 95 TYR A O 1
ATOM 731 N N . ASP A 1 96 ? 20.213 10.630 -11.602 1.00 90.81 96 ASP A N 1
ATOM 732 C CA . ASP A 1 96 ? 21.114 10.404 -10.464 1.00 90.81 96 ASP A CA 1
ATOM 733 C C . ASP A 1 96 ? 20.483 9.523 -9.373 1.00 90.81 96 ASP A C 1
ATOM 735 O O . ASP A 1 96 ? 21.166 8.707 -8.760 1.00 90.81 96 ASP A O 1
ATOM 739 N N . ASN A 1 97 ? 19.168 9.652 -9.160 1.00 91.94 97 ASN A N 1
ATOM 740 C CA . ASN A 1 97 ? 18.416 8.886 -8.159 1.00 91.94 97 ASN A CA 1
ATOM 741 C C . ASN A 1 97 ? 17.544 7.780 -8.777 1.00 91.94 97 ASN A C 1
ATOM 743 O O . ASN A 1 97 ? 16.675 7.231 -8.097 1.00 91.94 97 ASN A O 1
ATOM 747 N N . GLY A 1 98 ? 17.767 7.453 -10.052 1.00 94.44 98 GLY A N 1
ATOM 748 C CA . GLY A 1 98 ? 16.922 6.547 -10.825 1.00 94.44 98 GLY A CA 1
ATOM 749 C C . GLY A 1 98 ? 15.582 7.156 -11.244 1.00 94.44 98 GLY A C 1
ATOM 750 O O . GLY A 1 98 ? 15.282 8.321 -10.978 1.00 94.44 98 GLY A O 1
ATOM 751 N N . PHE A 1 99 ? 14.791 6.333 -11.917 1.00 97.06 99 PHE A N 1
ATOM 752 C CA . PHE A 1 99 ? 13.493 6.658 -12.479 1.00 97.06 99 PHE A CA 1
ATOM 753 C C . PHE A 1 99 ? 12.374 5.974 -11.694 1.00 97.06 99 PHE A C 1
ATOM 755 O O . PHE A 1 99 ? 12.437 4.775 -11.425 1.00 97.06 99 PHE A O 1
ATOM 762 N N . TYR A 1 100 ? 11.345 6.740 -11.348 1.00 97.00 100 TYR A N 1
ATOM 763 C CA . TYR A 1 100 ? 10.161 6.293 -10.624 1.00 97.00 100 TYR A CA 1
ATOM 764 C C . TYR A 1 100 ? 8.891 6.492 -11.443 1.00 97.00 100 TYR A C 1
ATOM 766 O O . TYR A 1 100 ? 8.637 7.583 -11.970 1.00 97.00 100 TYR A O 1
ATOM 774 N N . TYR A 1 101 ? 8.051 5.462 -11.448 1.00 97.44 101 TYR A N 1
ATOM 775 C CA . TYR A 1 101 ? 6.697 5.527 -11.981 1.00 97.44 101 TYR A CA 1
ATOM 776 C C . TYR A 1 101 ? 5.732 4.699 -11.120 1.00 97.44 101 TYR A C 1
ATOM 778 O O . TYR A 1 101 ? 6.140 3.770 -10.417 1.00 97.44 101 TYR A O 1
ATOM 786 N N . ILE A 1 102 ? 4.448 5.047 -11.164 1.00 96.69 102 ILE A N 1
ATOM 787 C CA . ILE A 1 102 ? 3.375 4.365 -10.439 1.00 96.69 102 ILE A CA 1
ATOM 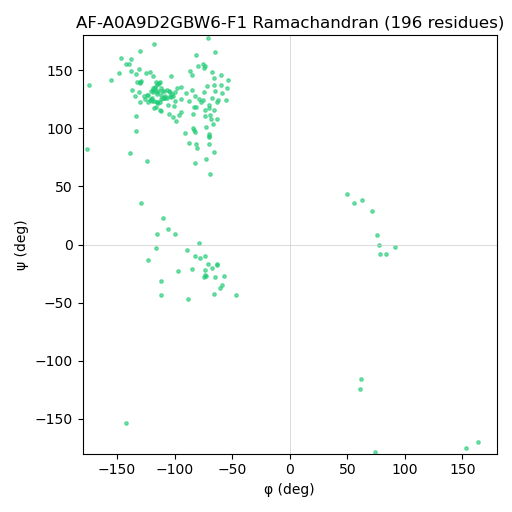788 C C . ILE A 1 102 ? 2.525 3.586 -11.437 1.00 96.69 102 ILE A C 1
ATOM 790 O O . ILE A 1 102 ? 2.020 4.160 -12.398 1.00 96.69 102 ILE A O 1
ATOM 794 N N . GLY A 1 103 ? 2.351 2.289 -11.202 1.00 96.00 103 GLY A N 1
ATOM 795 C CA . GLY A 1 103 ? 1.371 1.458 -11.897 1.00 96.00 103 GLY A CA 1
ATOM 796 C C . GLY A 1 103 ? 0.134 1.236 -11.031 1.00 96.00 103 GLY A C 1
ATOM 797 O O . GLY A 1 103 ? 0.259 0.811 -9.885 1.00 96.00 103 GLY A O 1
ATOM 798 N N . THR A 1 104 ? -1.063 1.503 -11.553 1.00 94.94 104 THR A N 1
ATOM 799 C CA . THR A 1 104 ? -2.332 1.261 -10.842 1.00 94.94 104 THR A CA 1
ATOM 800 C C . THR A 1 104 ? -2.975 -0.042 -11.307 1.00 94.94 104 THR A C 1
ATOM 802 O O . THR A 1 104 ? -3.160 -0.253 -12.507 1.00 94.94 104 THR A O 1
ATOM 805 N N . MET A 1 105 ? -3.385 -0.893 -10.368 1.00 89.62 105 MET A N 1
ATOM 806 C CA . MET A 1 105 ? -4.068 -2.166 -10.615 1.00 89.62 105 MET A CA 1
ATOM 807 C C . MET A 1 105 ? -5.481 -2.144 -10.016 1.00 89.62 105 MET A C 1
ATOM 809 O O . MET A 1 105 ? -5.658 -1.734 -8.867 1.00 89.62 105 MET A O 1
ATOM 813 N N . THR A 1 106 ? -6.472 -2.613 -10.779 1.00 72.31 106 THR A N 1
ATOM 814 C CA . THR A 1 106 ? -7.885 -2.688 -10.355 1.00 72.31 106 THR A CA 1
ATOM 815 C C . THR A 1 106 ? -8.297 -4.060 -9.823 1.00 72.31 106 THR A C 1
ATOM 817 O O . THR A 1 106 ? -9.231 -4.137 -9.038 1.00 72.31 106 THR A O 1
ATOM 820 N N . ASP A 1 107 ? -7.581 -5.128 -10.188 1.00 76.00 107 ASP A N 1
ATOM 821 C CA . ASP A 1 107 ? -7.953 -6.520 -9.871 1.00 76.00 107 ASP A CA 1
ATOM 822 C C . ASP A 1 107 ? -6.790 -7.293 -9.224 1.00 76.00 107 ASP A C 1
ATOM 824 O O . ASP A 1 107 ? -6.557 -8.474 -9.485 1.00 76.00 107 ASP A O 1
ATOM 828 N N . ALA A 1 108 ? -5.995 -6.600 -8.408 1.00 82.06 108 ALA A N 1
ATOM 829 C CA . ALA A 1 108 ? -4.838 -7.191 -7.751 1.00 82.06 108 ALA A CA 1
ATOM 830 C C . ALA A 1 108 ? -5.254 -8.112 -6.594 1.00 82.06 108 ALA A C 1
ATOM 832 O O . ALA A 1 108 ? -6.007 -7.729 -5.699 1.00 82.06 108 ALA A O 1
ATOM 833 N N . VAL A 1 109 ? -4.689 -9.319 -6.580 1.00 84.50 109 VAL A N 1
ATOM 834 C CA . VAL A 1 109 ? -4.879 -10.290 -5.500 1.00 84.50 109 VAL A CA 1
ATOM 835 C C . VAL A 1 109 ? -3.710 -10.173 -4.523 1.00 84.50 109 VAL A C 1
ATOM 837 O O . VAL A 1 109 ? -2.573 -10.504 -4.858 1.00 84.50 109 VAL A O 1
ATOM 840 N N . LEU A 1 110 ? -3.979 -9.690 -3.308 1.00 88.12 110 LEU A N 1
ATOM 841 C CA . LEU A 1 110 ? -2.946 -9.523 -2.284 1.00 88.12 110 LEU A CA 1
ATOM 842 C C . LEU A 1 110 ? -2.600 -10.846 -1.583 1.00 88.12 110 LEU A C 1
ATOM 844 O O . LEU A 1 110 ? -3.474 -11.704 -1.438 1.00 88.12 110 LEU A O 1
ATOM 848 N N . PRO A 1 111 ? -1.368 -10.995 -1.050 1.00 87.88 111 PRO A N 1
ATOM 849 C CA . PRO A 1 111 ? -0.945 -12.201 -0.332 1.00 87.88 111 PRO A CA 1
ATOM 850 C C . PRO A 1 111 ? -1.722 -12.492 0.957 1.00 87.88 111 PRO A C 1
ATOM 852 O O . PRO A 1 111 ? -1.672 -13.610 1.486 1.00 87.88 111 PRO A O 1
ATOM 855 N N . TRP A 1 112 ? -2.432 -11.484 1.465 1.00 89.44 112 TRP A N 1
ATOM 856 C CA . TRP A 1 112 ? -3.189 -11.517 2.705 1.00 89.44 112 TRP A CA 1
ATOM 857 C C . TRP A 1 112 ? -4.609 -11.004 2.482 1.00 89.44 112 TRP A C 1
ATOM 859 O O . TRP A 1 112 ? -4.814 -10.007 1.795 1.00 89.44 112 TRP A O 1
ATOM 869 N N . ASN A 1 113 ? -5.574 -11.666 3.116 1.00 91.12 113 ASN A N 1
ATOM 870 C CA . ASN A 1 113 ? -6.945 -11.191 3.239 1.00 91.12 113 ASN A CA 1
ATOM 871 C C . ASN A 1 113 ? -7.071 -10.347 4.506 1.00 91.12 113 ASN A C 1
ATOM 873 O O . ASN A 1 113 ? -6.673 -10.800 5.587 1.00 91.12 113 ASN A O 1
ATOM 877 N N . LEU A 1 114 ? -7.652 -9.158 4.372 1.00 91.69 114 LEU A N 1
ATOM 878 C CA . LEU A 1 114 ? -7.886 -8.223 5.466 1.00 91.69 114 LEU A CA 1
ATOM 879 C C . LEU A 1 114 ? -9.387 -8.084 5.723 1.00 91.69 114 LEU A C 1
ATOM 881 O O . LEU A 1 114 ? -10.187 -8.050 4.796 1.00 91.69 114 LEU A O 1
ATOM 885 N N . SER A 1 115 ? -9.764 -8.015 6.996 1.00 94.25 115 SER A N 1
ATOM 886 C CA . SER A 1 115 ? -11.127 -7.683 7.409 1.00 94.25 115 SER A CA 1
ATOM 887 C C . SER A 1 115 ? -11.091 -6.708 8.572 1.00 94.25 115 SER A C 1
ATOM 889 O O . SER A 1 115 ? -10.365 -6.945 9.546 1.00 94.25 115 SER A O 1
ATOM 891 N N . ILE A 1 116 ? -11.897 -5.657 8.496 1.00 94.38 116 ILE A N 1
ATOM 892 C CA . ILE A 1 116 ? -11.990 -4.617 9.515 1.00 94.38 116 ILE A CA 1
ATOM 893 C C . ILE A 1 116 ? -13.418 -4.596 10.061 1.00 94.38 116 ILE A C 1
ATOM 895 O O . ILE A 1 116 ? -14.391 -4.619 9.316 1.00 94.38 116 ILE A O 1
ATOM 899 N N . THR A 1 117 ? -13.544 -4.587 11.386 1.00 96.75 117 THR A N 1
ATOM 900 C CA . THR A 1 117 ? -14.835 -4.503 12.079 1.00 96.75 117 THR A CA 1
ATOM 901 C C . THR A 1 117 ? -14.793 -3.436 13.157 1.00 96.75 117 THR A C 1
ATOM 903 O O . THR A 1 117 ? -13.740 -3.175 13.748 1.00 96.75 117 THR A O 1
ATOM 906 N N . TYR A 1 118 ? -15.951 -2.842 13.428 1.00 96.50 118 TYR A N 1
ATOM 907 C CA . TYR A 1 118 ? -16.070 -1.694 14.313 1.00 96.50 118 TYR A CA 1
ATOM 908 C C . TYR A 1 118 ? -17.062 -1.952 15.435 1.00 96.50 118 TYR A C 1
ATOM 910 O O . TYR A 1 118 ? -18.062 -2.658 15.273 1.00 96.50 118 TYR A O 1
ATOM 918 N N . ARG A 1 119 ? -16.790 -1.346 16.589 1.00 98.00 119 ARG A N 1
ATOM 919 C CA . ARG A 1 119 ? -17.769 -1.206 17.662 1.00 98.00 119 ARG A CA 1
ATOM 920 C C . ARG A 1 119 ? -17.781 0.214 18.190 1.00 98.00 119 ARG A C 1
ATOM 922 O O . ARG A 1 119 ? -16.716 0.791 18.394 1.00 98.00 119 ARG A O 1
ATOM 929 N N . LEU A 1 120 ? -18.976 0.716 18.481 1.00 97.81 120 LEU A N 1
ATOM 930 C CA . LEU A 1 120 ? -19.204 1.953 19.217 1.00 97.81 120 LEU A CA 1
ATOM 931 C C . LEU A 1 120 ? -19.886 1.609 20.542 1.00 97.81 120 LEU A C 1
ATOM 933 O O . LEU A 1 120 ? -20.951 0.990 20.560 1.00 97.81 120 LEU A O 1
ATOM 937 N N . ASN A 1 121 ? -19.258 1.980 21.657 1.00 97.19 121 ASN A N 1
ATOM 938 C CA . ASN A 1 121 ? -19.721 1.673 23.013 1.00 97.19 121 ASN A CA 1
ATOM 939 C C . ASN A 1 121 ? -20.058 0.175 23.185 1.00 97.19 121 ASN A C 1
ATOM 941 O O . ASN A 1 121 ? -21.108 -0.198 23.710 1.00 97.19 121 ASN A O 1
ATOM 945 N N . GLY A 1 122 ? -19.193 -0.696 22.655 1.00 97.12 122 GLY A N 1
ATOM 946 C CA . GLY A 1 122 ? -19.336 -2.154 22.714 1.00 97.12 122 GLY A CA 1
ATOM 947 C C . GLY A 1 122 ? -20.325 -2.782 21.720 1.00 97.12 122 GLY A C 1
ATOM 948 O O . GLY A 1 122 ? -20.329 -4.006 21.588 1.00 97.12 122 GLY A O 1
ATOM 949 N N . THR A 1 123 ? -21.111 -1.991 20.986 1.00 97.56 123 THR A N 1
ATOM 950 C CA . THR A 1 123 ? -22.079 -2.487 19.989 1.00 97.56 123 THR A CA 1
ATOM 951 C C . THR A 1 123 ? -21.454 -2.500 18.599 1.00 97.56 123 THR A C 1
ATOM 953 O O . THR A 1 123 ? -20.788 -1.538 18.233 1.00 97.56 123 THR A O 1
ATOM 956 N N . ILE A 1 124 ? -21.650 -3.579 17.832 1.00 97.12 124 ILE A N 1
ATOM 957 C CA . ILE A 1 124 ? -21.192 -3.658 16.435 1.00 97.12 124 ILE A CA 1
ATOM 958 C C . ILE A 1 124 ? -21.958 -2.630 15.603 1.00 97.12 124 ILE A C 1
ATOM 960 O O . ILE A 1 124 ? -23.181 -2.554 15.702 1.00 97.12 124 ILE A O 1
ATOM 964 N N . VAL A 1 125 ? -21.225 -1.864 14.804 1.00 97.00 125 VAL A N 1
ATOM 965 C CA . VAL A 1 125 ? -21.759 -0.838 13.903 1.00 97.00 125 VAL A CA 1
ATOM 966 C C . VAL A 1 125 ? -21.037 -0.915 12.564 1.00 97.00 125 VAL A C 1
ATOM 968 O O . VAL A 1 125 ? -19.917 -1.435 12.499 1.00 97.00 125 VAL A O 1
ATOM 971 N N . ASP A 1 126 ? -21.658 -0.373 11.522 1.00 94.75 126 ASP A N 1
ATOM 972 C CA . ASP A 1 126 ? -20.991 -0.186 10.241 1.00 94.75 126 ASP A CA 1
ATOM 973 C C . ASP A 1 126 ? -20.017 0.998 10.319 1.00 94.75 126 ASP A C 1
ATOM 975 O O . ASP A 1 126 ? -20.139 1.894 11.158 1.00 94.75 126 ASP A O 1
ATOM 979 N N . ALA A 1 127 ? -19.002 0.996 9.454 1.00 92.69 127 ALA A N 1
ATOM 980 C CA . ALA A 1 127 ? -17.967 2.029 9.473 1.00 92.69 127 ALA A CA 1
ATOM 981 C C . ALA A 1 127 ? -18.538 3.436 9.236 1.00 92.69 127 ALA A C 1
ATOM 983 O O . ALA A 1 127 ? -18.086 4.407 9.846 1.00 92.69 127 ALA A O 1
ATOM 984 N N . GLU A 1 128 ? -19.541 3.535 8.361 1.00 92.75 128 GLU A N 1
ATOM 985 C CA . GLU A 1 128 ? -20.218 4.787 8.018 1.00 92.75 128 GLU A CA 1
ATOM 986 C C . GLU A 1 128 ? -20.976 5.401 9.202 1.00 92.75 128 GLU A C 1
ATOM 988 O O . GLU A 1 128 ? -21.052 6.627 9.313 1.00 92.75 128 GLU A O 1
ATOM 993 N N . ASP A 1 129 ? -21.426 4.572 10.147 1.00 92.88 129 ASP A N 1
ATOM 994 C CA . ASP A 1 129 ? -22.160 5.010 11.334 1.00 92.88 129 ASP A CA 1
ATOM 995 C C . ASP A 1 129 ? -21.258 5.603 12.423 1.00 92.88 129 ASP A C 1
ATOM 997 O O . ASP A 1 129 ? -21.751 6.214 13.372 1.00 92.88 129 ASP A O 1
ATOM 1001 N N . LEU A 1 130 ? -19.932 5.458 12.319 1.00 92.38 130 LEU A N 1
ATOM 1002 C CA . LEU A 1 130 ? -18.996 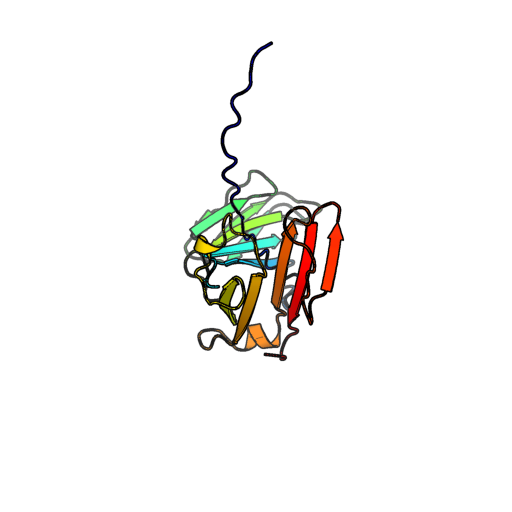6.056 13.276 1.00 92.38 130 LEU A CA 1
ATOM 1003 C C . LEU A 1 130 ? -18.853 7.569 13.091 1.00 92.38 130 LEU A C 1
ATOM 1005 O O . LEU A 1 130 ? -18.529 8.288 14.042 1.00 92.38 130 LEU A O 1
ATOM 1009 N N . ALA A 1 131 ? -19.056 8.066 11.869 1.00 88.19 131 ALA A N 1
ATOM 1010 C CA . ALA A 1 131 ? -18.818 9.462 11.545 1.00 88.19 131 ALA A CA 1
ATOM 1011 C C . ALA A 1 131 ? -19.740 10.386 12.361 1.00 88.19 131 ALA A C 1
ATOM 1013 O O . ALA A 1 131 ? -20.964 10.276 12.342 1.00 88.19 131 ALA A O 1
ATOM 1014 N N . GLY A 1 132 ? -19.137 11.327 13.092 1.00 89.75 132 GLY A N 1
ATOM 1015 C CA . GLY A 1 132 ? -19.865 12.291 13.922 1.00 89.75 132 GLY A CA 1
ATOM 1016 C C . GLY A 1 132 ? -20.377 11.743 15.258 1.00 89.75 132 GLY A C 1
ATOM 1017 O O . GLY A 1 132 ? -20.960 12.506 16.028 1.00 89.75 132 GLY A O 1
ATOM 1018 N N . GLN A 1 133 ? -20.139 10.466 15.565 1.00 94.19 133 GLN A N 1
ATOM 1019 C CA . GLN A 1 133 ? -20.462 9.895 16.868 1.00 94.19 133 GLN A CA 1
ATOM 1020 C C . GLN A 1 133 ? -19.385 10.212 17.910 1.00 94.19 133 GLN A C 1
ATOM 1022 O O . GLN A 1 133 ? -18.259 10.601 17.601 1.00 94.19 133 GLN A O 1
ATOM 1027 N N . SER A 1 134 ? -19.741 10.050 19.182 1.00 94.81 134 SER A N 1
ATOM 1028 C CA . SER A 1 134 ? -18.815 10.133 20.312 1.00 94.81 134 SER A CA 1
ATOM 1029 C C . SER A 1 134 ? -19.000 8.915 21.205 1.00 94.81 134 SER A C 1
ATOM 1031 O O . SER A 1 134 ? -20.128 8.489 21.458 1.00 94.81 134 SER A O 1
ATOM 1033 N N . GLY A 1 135 ? -17.899 8.357 21.694 1.00 95.56 135 GLY A N 1
ATOM 1034 C CA . GLY A 1 135 ? -17.928 7.168 22.534 1.00 95.56 135 GLY A CA 1
ATOM 1035 C C . GLY A 1 135 ? -16.649 6.356 22.430 1.00 95.56 135 GLY A C 1
ATOM 1036 O O . GLY A 1 135 ? -15.692 6.754 21.767 1.00 95.56 135 GLY A O 1
ATOM 1037 N N . GLU A 1 136 ? -16.654 5.204 23.089 1.00 97.12 136 GLU A N 1
ATOM 1038 C CA . GLU A 1 136 ? -15.574 4.231 22.989 1.00 97.12 136 GLU A CA 1
ATOM 1039 C C . GLU A 1 136 ? -15.649 3.536 21.628 1.00 97.12 136 GLU A C 1
ATOM 1041 O O . GLU A 1 136 ? -16.621 2.837 21.330 1.00 97.12 136 GLU A O 1
ATOM 1046 N N . VAL A 1 137 ? -14.624 3.729 20.800 1.00 96.25 137 VAL A N 1
ATOM 1047 C CA . VAL A 1 137 ? -14.513 3.076 19.494 1.00 96.25 137 VAL A CA 1
ATOM 1048 C C . VAL A 1 137 ? -13.490 1.954 19.577 1.00 96.25 137 VAL A C 1
ATOM 1050 O O . VAL A 1 137 ? -12.347 2.167 19.974 1.00 96.25 137 VAL A O 1
ATOM 1053 N N . MET A 1 138 ? -13.891 0.762 19.144 1.00 95.44 138 MET A N 1
ATOM 1054 C CA . MET A 1 138 ? -12.989 -0.366 18.938 1.00 95.44 138 MET A CA 1
ATOM 1055 C C . MET A 1 138 ? -12.908 -0.671 17.447 1.00 95.44 138 MET A C 1
ATOM 1057 O O . MET A 1 138 ? -13.924 -0.963 16.819 1.00 95.44 138 MET A O 1
ATOM 1061 N N . ILE A 1 139 ? -11.691 -0.635 16.904 1.00 93.88 139 ILE A N 1
ATOM 1062 C CA . ILE A 1 139 ? -11.382 -1.074 15.541 1.00 93.88 139 ILE A CA 1
ATOM 1063 C C . ILE A 1 139 ? -10.654 -2.408 15.657 1.00 93.88 139 ILE A C 1
ATOM 1065 O O . ILE A 1 139 ? -9.599 -2.491 16.286 1.00 93.88 139 ILE A O 1
ATOM 1069 N N . HIS A 1 140 ? -11.219 -3.457 15.070 1.00 94.00 140 HIS A N 1
ATOM 1070 C CA . HIS A 1 140 ? -10.601 -4.773 15.037 1.00 94.00 140 HIS A CA 1
ATOM 1071 C C . HIS A 1 140 ? -10.221 -5.130 13.605 1.00 94.00 140 HIS A C 1
ATOM 1073 O O . HIS A 1 140 ? -11.090 -5.280 12.747 1.00 94.00 140 HIS A O 1
ATOM 1079 N N . ILE A 1 141 ? -8.916 -5.277 13.375 1.00 91.62 141 ILE A N 1
ATOM 1080 C CA . ILE A 1 141 ? -8.336 -5.633 12.083 1.00 91.62 141 ILE A CA 1
ATOM 1081 C C . ILE A 1 141 ? -7.816 -7.061 12.174 1.00 91.62 141 ILE A C 1
ATOM 1083 O O . ILE A 1 141 ? -7.040 -7.395 13.070 1.00 91.62 141 ILE A O 1
ATOM 1087 N N . LYS A 1 142 ? -8.228 -7.897 11.227 1.00 92.56 142 LYS A N 1
ATOM 1088 C CA . LYS A 1 142 ? -7.771 -9.277 11.104 1.00 92.56 142 LYS A CA 1
ATOM 1089 C C . LYS A 1 142 ? -7.111 -9.472 9.748 1.00 92.56 142 LYS A C 1
ATOM 1091 O O . LYS A 1 142 ? -7.685 -9.113 8.726 1.00 92.56 142 LYS A O 1
ATOM 1096 N N . ALA A 1 143 ? -5.930 -10.080 9.769 1.00 90.00 143 ALA A N 1
ATOM 1097 C CA . ALA A 1 143 ? -5.204 -10.517 8.587 1.00 90.00 143 ALA A CA 1
ATOM 1098 C C . ALA A 1 143 ? -5.130 -12.044 8.554 1.00 90.00 143 ALA A C 1
ATOM 1100 O O . ALA A 1 143 ? -4.923 -12.681 9.586 1.00 90.00 143 ALA A O 1
ATOM 1101 N N . THR A 1 144 ? -5.305 -12.633 7.376 1.00 91.31 144 THR A N 1
ATOM 1102 C CA . THR A 1 144 ? -5.163 -14.079 7.149 1.00 91.31 144 THR A CA 1
ATOM 1103 C C . THR A 1 144 ? -4.452 -14.338 5.829 1.00 91.31 144 THR A C 1
ATOM 1105 O O . THR A 1 144 ? -4.474 -13.490 4.941 1.00 91.31 144 THR A O 1
ATOM 1108 N N . ALA A 1 145 ? -3.809 -15.495 5.683 1.00 89.50 145 ALA A N 1
ATOM 1109 C CA . ALA A 1 145 ? -3.196 -15.884 4.417 1.00 89.50 145 ALA A CA 1
ATOM 1110 C C . ALA A 1 145 ? -4.238 -15.964 3.286 1.00 89.50 145 ALA A C 1
ATOM 1112 O O . ALA A 1 145 ? -5.325 -16.515 3.477 1.00 89.50 145 ALA A O 1
ATOM 1113 N N . ASN A 1 146 ? -3.888 -15.454 2.103 1.00 90.06 146 ASN A N 1
ATOM 1114 C CA . ASN A 1 146 ? -4.700 -15.618 0.904 1.00 90.06 146 ASN A CA 1
ATOM 1115 C C . ASN A 1 146 ? -4.235 -16.834 0.085 1.00 90.06 146 ASN A C 1
ATOM 1117 O O . ASN A 1 146 ? -3.126 -16.843 -0.452 1.00 90.06 146 ASN A O 1
ATOM 1121 N N . ALA A 1 147 ? -5.084 -17.858 -0.019 1.00 88.56 147 ALA A N 1
ATOM 1122 C CA . ALA A 1 147 ? -4.777 -19.095 -0.738 1.00 88.56 147 ALA A CA 1
ATOM 1123 C C . ALA A 1 147 ? -4.645 -18.907 -2.261 1.00 88.56 147 ALA A C 1
ATOM 1125 O O . ALA A 1 147 ? -3.974 -19.710 -2.905 1.00 88.56 147 ALA A O 1
ATOM 1126 N N . ASP A 1 148 ? -5.205 -17.828 -2.811 1.00 89.06 148 ASP A N 1
ATOM 1127 C CA . ASP A 1 148 ? -5.155 -17.515 -4.245 1.00 89.06 148 ASP A CA 1
ATOM 1128 C C . ASP A 1 148 ? -3.812 -16.897 -4.673 1.00 89.06 148 ASP A C 1
ATOM 1130 O O . ASP A 1 148 ? -3.594 -16.573 -5.838 1.00 89.06 148 ASP A O 1
ATOM 1134 N N . THR A 1 149 ? -2.880 -16.752 -3.727 1.00 85.44 149 THR A N 1
ATOM 1135 C CA . THR A 1 149 ? -1.538 -16.211 -3.958 1.00 85.44 149 THR A CA 1
ATOM 1136 C C . THR A 1 149 ? -0.452 -17.200 -3.566 1.00 85.44 149 THR A C 1
ATOM 1138 O O . THR A 1 149 ? -0.587 -17.975 -2.611 1.00 85.44 149 THR A O 1
ATOM 1141 N N . SER A 1 150 ? 0.673 -17.127 -4.282 1.00 84.94 150 SER A N 1
ATOM 1142 C CA . SER A 1 150 ? 1.860 -17.928 -3.986 1.00 84.94 150 SER A CA 1
ATOM 1143 C C . SER A 1 150 ? 2.318 -17.739 -2.537 1.00 84.94 150 SER A C 1
ATOM 1145 O O . SER A 1 150 ? 2.457 -16.612 -2.055 1.00 84.94 150 SER A O 1
ATOM 1147 N N . ALA A 1 151 ? 2.626 -18.852 -1.863 1.00 84.19 151 ALA A N 1
ATOM 1148 C CA . ALA A 1 151 ? 3.203 -18.843 -0.519 1.00 84.19 151 ALA A CA 1
ATOM 1149 C C . ALA A 1 151 ? 4.516 -18.049 -0.448 1.00 84.19 151 ALA A C 1
ATOM 1151 O O . ALA A 1 151 ? 4.794 -17.441 0.584 1.00 84.19 151 ALA A O 1
ATOM 1152 N N . TYR A 1 152 ? 5.240 -17.956 -1.570 1.00 84.38 152 TYR A N 1
ATOM 1153 C CA . TYR A 1 152 ? 6.457 -17.159 -1.705 1.00 84.38 152 TYR A CA 1
ATOM 1154 C C . TYR A 1 152 ? 6.299 -15.745 -1.138 1.00 84.38 152 TYR A C 1
ATOM 1156 O O . TYR A 1 152 ? 7.169 -15.284 -0.402 1.00 84.38 152 TYR A O 1
ATOM 1164 N N . PHE A 1 153 ? 5.177 -15.072 -1.415 1.00 83.12 153 PHE A N 1
ATOM 1165 C CA . PHE A 1 153 ? 4.973 -13.707 -0.940 1.00 83.12 153 PHE A CA 1
ATOM 1166 C C . PHE A 1 153 ? 4.878 -13.636 0.586 1.00 83.12 153 PHE A C 1
ATOM 1168 O O . PHE A 1 153 ? 5.507 -12.792 1.207 1.00 83.12 153 PHE A O 1
ATOM 1175 N N . ARG A 1 154 ? 4.166 -14.564 1.226 1.00 81.56 154 ARG A N 1
ATOM 1176 C CA . ARG A 1 154 ? 4.029 -14.577 2.694 1.00 81.56 154 ARG A CA 1
ATOM 1177 C C . ARG A 1 154 ? 5.301 -15.034 3.410 1.00 81.56 154 ARG A C 1
ATOM 1179 O O . ARG A 1 154 ? 5.521 -14.688 4.569 1.00 81.56 154 ARG A O 1
ATOM 1186 N N . GLU A 1 155 ? 6.117 -15.832 2.731 1.00 84.56 155 GLU A N 1
ATOM 1187 C CA . GLU A 1 155 ? 7.375 -16.368 3.255 1.00 84.56 155 GLU A CA 1
ATOM 1188 C C . GLU A 1 155 ? 8.555 -15.409 3.080 1.00 84.56 155 GLU A C 1
ATOM 1190 O O . GLU A 1 155 ? 9.526 -15.519 3.823 1.00 84.56 155 GLU A O 1
ATOM 1195 N N . ASN A 1 156 ? 8.467 -14.452 2.150 1.00 82.81 156 ASN A N 1
A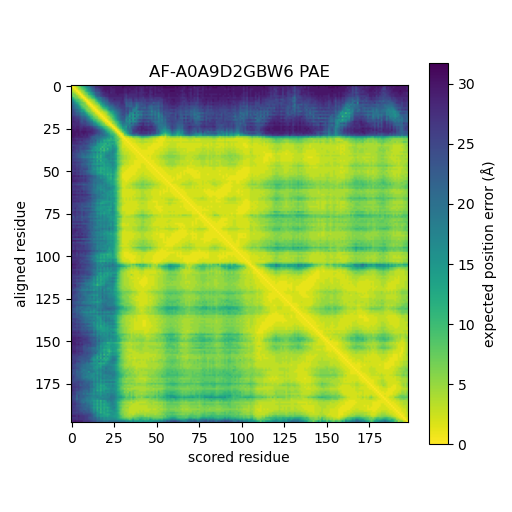TOM 1196 C CA . ASN A 1 156 ? 9.581 -13.556 1.820 1.00 82.81 156 ASN A CA 1
ATOM 1197 C C . ASN A 1 156 ? 9.258 -12.062 1.976 1.00 82.81 156 ASN A C 1
ATOM 1199 O O . ASN A 1 156 ? 10.180 -11.251 2.001 1.00 82.81 156 ASN A O 1
ATOM 1203 N N . PHE A 1 157 ? 7.986 -11.681 2.126 1.00 80.62 157 PHE A N 1
ATOM 1204 C CA . PHE A 1 157 ? 7.571 -10.286 2.276 1.00 80.62 157 PHE A CA 1
ATOM 1205 C C . PHE A 1 157 ? 6.922 -10.071 3.638 1.00 80.62 157 PHE A C 1
ATOM 1207 O O . PHE A 1 157 ? 6.101 -10.869 4.093 1.00 80.62 157 PHE A O 1
ATOM 1214 N N . ALA A 1 158 ? 7.298 -8.979 4.299 1.00 84.88 158 ALA A N 1
ATOM 1215 C CA . ALA A 1 158 ? 6.611 -8.536 5.501 1.00 84.88 158 ALA A CA 1
ATOM 1216 C C . ALA A 1 158 ? 5.431 -7.647 5.118 1.00 84.88 158 ALA A C 1
ATOM 1218 O O . ALA A 1 158 ? 5.509 -6.906 4.145 1.00 84.88 158 ALA A O 1
ATOM 1219 N N . MET A 1 159 ? 4.374 -7.669 5.923 1.00 86.12 159 MET A N 1
ATOM 1220 C CA . MET A 1 159 ? 3.236 -6.766 5.787 1.00 86.12 159 MET A CA 1
ATOM 1221 C C . MET A 1 159 ? 3.301 -5.699 6.877 1.00 86.12 159 MET A C 1
ATOM 1223 O O . MET A 1 159 ? 3.454 -6.033 8.052 1.00 86.12 159 MET A O 1
ATOM 1227 N N . GLN A 1 160 ? 3.136 -4.427 6.514 1.00 87.81 160 GLN A N 1
ATOM 1228 C CA . GLN A 1 160 ? 2.985 -3.341 7.480 1.00 87.81 160 GLN A CA 1
ATOM 1229 C C . GLN A 1 160 ? 1.645 -2.640 7.293 1.00 87.81 160 GLN A C 1
ATOM 1231 O O . GLN A 1 160 ? 1.373 -2.115 6.221 1.00 87.81 160 GLN A O 1
ATOM 1236 N N . LEU A 1 161 ? 0.842 -2.585 8.353 1.00 87.12 161 LEU A N 1
ATOM 1237 C CA . LEU A 1 161 ? -0.398 -1.820 8.399 1.00 87.12 161 LEU A CA 1
ATOM 1238 C C . LEU A 1 161 ? -0.200 -0.582 9.267 1.00 87.12 161 LEU A C 1
ATOM 1240 O O . LEU A 1 161 ? 0.183 -0.702 10.432 1.00 87.12 161 LEU A O 1
ATOM 1244 N N . THR A 1 162 ? -0.504 0.588 8.709 1.00 87.50 162 THR A N 1
ATOM 1245 C CA . THR A 1 162 ? -0.398 1.869 9.413 1.00 87.50 162 THR A CA 1
ATOM 1246 C C . THR A 1 162 ? -1.760 2.546 9.503 1.00 87.50 162 THR A C 1
ATOM 1248 O O . THR A 1 162 ? -2.460 2.665 8.502 1.00 87.50 162 THR A O 1
ATOM 1251 N N . GLN A 1 163 ? -2.113 3.027 10.696 1.00 86.50 163 GLN A N 1
ATOM 1252 C CA . GLN A 1 163 ? -3.290 3.857 10.946 1.00 86.50 163 GLN A CA 1
ATOM 1253 C C . GLN A 1 163 ? -2.867 5.137 11.661 1.00 86.50 163 GLN A C 1
ATOM 1255 O O . GLN A 1 163 ? -2.238 5.084 12.715 1.00 86.50 163 GLN A O 1
ATOM 1260 N N . THR A 1 164 ? -3.271 6.291 11.137 1.00 90.88 164 THR A N 1
ATOM 1261 C CA . THR A 1 164 ? -3.091 7.577 11.817 1.00 90.88 164 THR A CA 1
ATOM 1262 C C . THR A 1 164 ? -4.413 8.049 12.415 1.00 90.88 164 THR A C 1
ATOM 1264 O O . THR A 1 164 ? -5.441 8.046 11.742 1.00 90.88 164 THR A O 1
ATOM 1267 N N . LEU A 1 165 ? -4.393 8.447 13.686 1.00 91.94 165 LEU A N 1
ATOM 1268 C CA . LEU A 1 165 ? -5.534 8.982 14.427 1.00 91.94 165 LEU A CA 1
ATOM 1269 C C . LEU A 1 165 ? -5.276 10.443 14.806 1.00 91.94 165 LEU A C 1
ATOM 1271 O O . LEU A 1 165 ? -4.175 10.792 15.236 1.00 91.94 165 LEU A O 1
ATOM 1275 N N . ASN A 1 166 ? -6.294 11.294 14.670 1.00 93.19 166 ASN A N 1
ATOM 1276 C CA . ASN A 1 166 ? -6.215 12.698 15.066 1.00 93.19 166 ASN A CA 1
ATOM 1277 C C . ASN A 1 166 ? -6.447 12.832 16.579 1.00 93.19 166 ASN A C 1
ATOM 1279 O O . ASN A 1 166 ? -7.531 12.527 17.072 1.00 93.19 166 ASN A O 1
ATOM 1283 N N . THR A 1 167 ? -5.456 13.330 17.311 1.00 93.38 167 THR A N 1
ATOM 1284 C CA . THR A 1 167 ? -5.491 13.450 18.775 1.00 93.38 167 THR A CA 1
ATOM 1285 C C . THR A 1 167 ? -6.397 14.574 19.288 1.00 93.38 167 THR A C 1
ATOM 1287 O O . THR A 1 167 ? -6.646 14.637 20.485 1.00 93.38 167 THR A O 1
ATOM 1290 N N . ASP A 1 168 ? -6.903 15.459 18.419 1.00 93.62 168 ASP A N 1
ATOM 1291 C CA . ASP A 1 168 ? -7.990 16.384 18.786 1.00 93.62 168 ASP A CA 1
ATOM 1292 C C . ASP A 1 168 ? -9.345 15.657 18.896 1.00 93.62 168 ASP A C 1
ATOM 1294 O O . ASP A 1 168 ? -10.271 16.173 19.519 1.00 93.62 168 ASP A O 1
ATOM 1298 N N . LEU A 1 169 ? -9.478 14.488 18.254 1.00 91.62 169 LEU A N 1
ATOM 1299 C CA . LEU A 1 169 ? -10.725 13.718 18.154 1.00 91.62 169 LEU A CA 1
ATOM 1300 C C . LEU A 1 169 ? -10.669 12.397 18.930 1.00 91.62 169 LEU A C 1
ATOM 1302 O O . LEU A 1 169 ? -11.694 11.925 19.414 1.00 91.62 169 LEU A O 1
ATOM 1306 N N . CYS A 1 170 ? -9.485 11.797 19.035 1.00 92.31 170 CYS A N 1
ATOM 1307 C CA . CYS A 1 170 ? -9.267 10.500 19.661 1.00 92.31 170 CYS A CA 1
ATOM 1308 C C . CYS A 1 170 ? -8.347 10.648 20.879 1.00 92.31 170 CYS A C 1
ATOM 1310 O O . CYS A 1 170 ? -7.209 11.103 20.749 1.00 92.31 170 CYS A O 1
ATOM 1312 N N . SER A 1 171 ? -8.815 10.205 22.045 1.00 92.56 171 SER A N 1
ATOM 1313 C CA . SER A 1 171 ? -8.026 10.076 23.276 1.00 92.56 171 SER A CA 1
ATOM 1314 C C . SER A 1 171 ? -7.962 8.616 23.730 1.00 92.56 171 SER A C 1
ATOM 1316 O O . SER A 1 171 ? -8.610 7.753 23.142 1.00 92.56 171 SER A O 1
ATOM 1318 N N . ASP A 1 172 ? -7.144 8.333 24.750 1.00 93.69 172 ASP A N 1
ATOM 1319 C CA . ASP A 1 172 ? -7.096 7.026 25.432 1.00 93.69 172 ASP A CA 1
ATOM 1320 C C . ASP A 1 172 ? -6.822 5.829 24.497 1.00 93.69 172 ASP A C 1
ATOM 1322 O O . ASP A 1 172 ? -7.317 4.716 24.671 1.00 93.69 172 ASP A O 1
ATOM 1326 N N 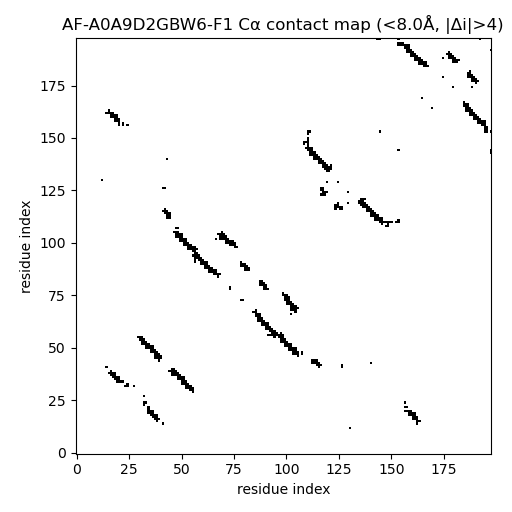. ILE A 1 173 ? -5.991 6.071 23.480 1.00 93.88 173 ILE A N 1
ATOM 1327 C CA . ILE A 1 173 ? -5.697 5.119 22.407 1.00 93.88 173 ILE A CA 1
ATOM 1328 C C . ILE A 1 173 ? -4.866 3.951 22.952 1.00 93.88 173 ILE A C 1
ATOM 1330 O O . ILE A 1 173 ? -3.715 4.126 23.353 1.00 93.88 173 ILE A O 1
ATOM 1334 N N . THR A 1 174 ? -5.430 2.744 22.885 1.00 93.88 174 THR A N 1
ATOM 1335 C CA . THR A 1 174 ? -4.736 1.486 23.191 1.00 93.88 174 THR A CA 1
ATOM 1336 C C . THR A 1 174 ? -4.639 0.631 21.933 1.00 93.88 174 THR A C 1
ATOM 1338 O O . THR A 1 174 ? -5.651 0.284 21.333 1.00 93.88 174 THR A O 1
ATOM 1341 N N . ALA A 1 175 ? -3.416 0.268 21.547 1.00 93.62 175 ALA A N 1
ATOM 1342 C CA . ALA A 1 175 ? -3.141 -0.513 20.343 1.00 93.62 175 ALA A CA 1
ATOM 1343 C C . ALA A 1 175 ? -2.059 -1.561 20.634 1.00 93.62 175 ALA A C 1
ATOM 1345 O O . ALA A 1 175 ? -0.876 -1.376 20.352 1.00 93.62 175 ALA A O 1
ATOM 1346 N N . THR A 1 176 ? -2.453 -2.662 21.277 1.00 90.38 176 THR A N 1
ATOM 1347 C CA . THR A 1 176 ? -1.524 -3.731 21.666 1.00 90.38 176 THR A CA 1
ATOM 1348 C C . THR A 1 176 ? -0.820 -4.308 20.442 1.00 90.38 176 THR A C 1
ATOM 1350 O O . THR A 1 176 ? -1.479 -4.668 19.473 1.00 90.38 176 THR A O 1
ATOM 1353 N N . GLY A 1 177 ? 0.510 -4.414 20.496 1.00 89.00 177 GLY A N 1
ATOM 1354 C CA . GLY A 1 177 ? 1.337 -4.934 19.402 1.00 89.00 177 GLY A CA 1
ATOM 1355 C C . GLY A 1 177 ? 1.700 -3.905 18.325 1.00 89.00 177 GLY A C 1
ATOM 1356 O O . GLY A 1 177 ? 2.544 -4.203 17.484 1.00 89.00 177 GLY A O 1
ATOM 1357 N N . ALA A 1 178 ? 1.121 -2.700 18.364 1.00 93.81 178 ALA A N 1
ATOM 1358 C CA . ALA A 1 178 ? 1.494 -1.621 17.458 1.00 93.81 178 ALA A CA 1
ATOM 1359 C C . ALA A 1 178 ? 2.706 -0.849 17.996 1.00 93.81 178 ALA A C 1
ATOM 1361 O O . ALA A 1 178 ? 2.828 -0.600 19.197 1.00 93.81 178 ALA A O 1
ATOM 1362 N N . THR A 1 179 ? 3.559 -0.380 17.091 1.00 93.94 179 THR A N 1
ATOM 1363 C CA . THR A 1 179 ? 4.459 0.740 17.381 1.00 93.94 179 THR A CA 1
ATOM 1364 C C . THR A 1 179 ? 3.658 2.033 17.267 1.00 93.94 179 THR A C 1
ATOM 1366 O O . THR A 1 179 ? 3.038 2.269 16.233 1.00 93.94 179 THR A O 1
ATOM 1369 N N . SER A 1 180 ? 3.652 2.864 18.310 1.00 93.81 180 SER A N 1
ATOM 1370 C CA . SER A 1 180 ? 2.923 4.139 18.334 1.00 93.81 180 SER A CA 1
ATOM 1371 C C . SER A 1 180 ? 3.893 5.319 18.330 1.00 93.81 180 SER A C 1
ATOM 1373 O O . SER A 1 180 ? 4.849 5.349 19.106 1.00 93.81 180 SER A O 1
ATOM 1375 N N . VAL A 1 181 ? 3.641 6.292 17.454 1.00 93.75 181 VAL A N 1
ATOM 1376 C CA . VAL A 1 181 ? 4.419 7.529 17.327 1.00 93.75 181 VAL A CA 1
ATOM 1377 C C . VAL A 1 181 ? 3.466 8.712 17.227 1.00 93.75 181 VAL A C 1
ATOM 1379 O O . VAL A 1 181 ? 2.594 8.744 16.363 1.00 93.75 181 VAL A O 1
ATOM 1382 N N . ILE A 1 182 ? 3.668 9.722 18.073 1.00 91.56 182 ILE A N 1
ATOM 1383 C CA . ILE A 1 182 ? 2.889 10.964 18.044 1.00 91.56 182 ILE A CA 1
ATOM 1384 C C . ILE A 1 182 ? 3.722 12.067 17.390 1.00 91.56 182 ILE A C 1
ATOM 1386 O O . ILE A 1 182 ? 4.848 12.332 17.802 1.00 91.56 182 ILE A O 1
ATOM 1390 N N . THR A 1 183 ? 3.170 12.729 16.374 1.00 92.25 183 THR A N 1
ATOM 1391 C CA . THR A 1 183 ? 3.767 13.905 15.723 1.00 92.25 183 THR A CA 1
ATOM 1392 C C . THR A 1 183 ? 2.708 14.988 15.556 1.00 92.25 183 THR A C 1
ATOM 1394 O O . THR A 1 183 ? 1.773 14.856 14.766 1.00 92.25 183 THR A O 1
ATOM 1397 N N . GLY A 1 184 ? 2.841 16.079 16.312 1.00 92.44 184 GLY A N 1
ATOM 1398 C CA . GLY A 1 184 ? 1.832 17.137 16.344 1.00 92.44 184 GLY A CA 1
ATOM 1399 C C . GLY A 1 184 ? 0.490 16.607 16.852 1.00 92.44 184 GLY A C 1
ATOM 1400 O O . GLY A 1 184 ? 0.393 16.194 18.002 1.00 92.44 184 GLY A O 1
ATOM 1401 N N . LYS A 1 185 ? -0.529 16.626 15.984 1.00 92.06 185 LYS A N 1
ATOM 1402 C CA . LYS A 1 185 ? -1.898 16.157 16.275 1.00 92.06 185 LYS A CA 1
ATOM 1403 C C . LYS A 1 185 ? -2.197 14.751 15.750 1.00 92.06 185 LYS A C 1
ATOM 1405 O O . LYS A 1 185 ? -3.346 14.328 15.732 1.00 92.06 185 LYS A O 1
ATOM 1410 N N . ASN A 1 18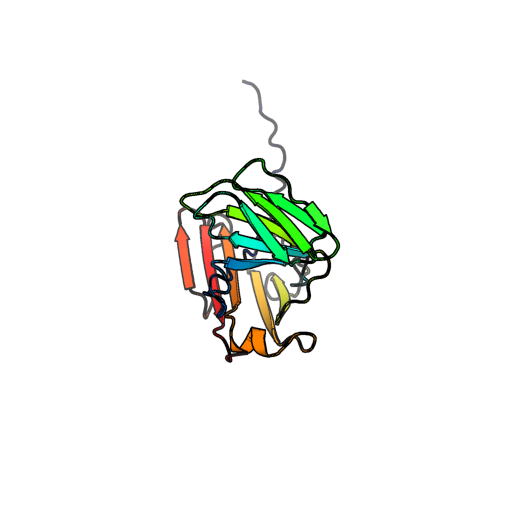6 ? -1.176 14.047 15.277 1.00 93.75 186 ASN A N 1
ATOM 1411 C CA . ASN A 1 186 ? -1.320 12.733 14.672 1.00 93.75 186 ASN A CA 1
ATOM 1412 C C . ASN A 1 186 ? -0.677 11.688 15.578 1.00 93.75 186 ASN A C 1
ATOM 1414 O O . ASN A 1 186 ? 0.506 11.802 15.896 1.00 93.75 186 ASN A O 1
ATOM 1418 N N . ASN A 1 187 ? -1.437 10.665 15.958 1.00 93.00 187 ASN A N 1
ATOM 1419 C CA . ASN A 1 187 ? -0.911 9.431 16.526 1.00 93.00 187 ASN A CA 1
ATOM 1420 C C . ASN A 1 187 ? -0.905 8.355 15.436 1.00 93.00 187 ASN A C 1
ATOM 1422 O O . ASN A 1 187 ? -1.966 7.901 15.013 1.00 93.00 187 ASN A O 1
ATOM 1426 N N . SER A 1 188 ? 0.279 7.976 14.970 1.00 93.56 188 SER A N 1
ATOM 1427 C CA . SER A 1 188 ? 0.475 6.917 13.984 1.00 93.56 188 SER A CA 1
ATOM 1428 C C . SER A 1 188 ? 0.762 5.595 14.684 1.00 93.56 188 SER A C 1
ATOM 1430 O O . SER A 1 188 ? 1.687 5.490 15.488 1.00 93.56 188 SER A O 1
ATOM 1432 N N . LEU A 1 189 ? -0.033 4.586 14.352 1.00 93.44 189 LEU A N 1
ATOM 1433 C CA . LEU A 1 189 ? 0.055 3.217 14.837 1.00 93.44 189 LEU A CA 1
ATOM 1434 C C . LEU A 1 189 ? 0.521 2.328 13.688 1.00 93.44 189 LEU A C 1
ATOM 1436 O O . LEU A 1 189 ? -0.107 2.337 12.633 1.00 93.44 189 LEU A O 1
ATOM 1440 N N . ALA A 1 190 ? 1.585 1.558 13.893 1.00 91.81 190 ALA A N 1
ATOM 1441 C CA . ALA A 1 190 ? 2.130 0.645 12.896 1.00 91.81 190 ALA A CA 1
ATOM 1442 C C . ALA A 1 190 ? 2.179 -0.790 13.431 1.00 91.81 190 ALA A C 1
ATOM 1444 O O . ALA A 1 190 ? 2.834 -1.072 14.437 1.00 91.81 190 ALA A O 1
ATOM 1445 N N . TYR A 1 191 ? 1.519 -1.702 12.726 1.00 90.88 191 TYR A N 1
ATOM 1446 C CA . TYR A 1 191 ? 1.608 -3.146 12.917 1.00 90.88 191 TYR A CA 1
ATOM 1447 C C . TYR A 1 191 ? 2.497 -3.728 11.831 1.00 90.88 191 TYR A C 1
ATOM 1449 O O . TYR A 1 191 ? 2.282 -3.449 10.658 1.00 90.88 191 TYR A O 1
ATOM 1457 N N . THR A 1 192 ? 3.484 -4.539 12.201 1.00 90.62 192 THR A N 1
ATOM 1458 C CA . THR A 1 192 ? 4.347 -5.224 11.232 1.00 90.62 192 THR A CA 1
ATOM 1459 C C . THR A 1 192 ? 4.275 -6.720 11.462 1.00 90.62 192 THR A C 1
ATOM 1461 O O . THR A 1 192 ? 4.469 -7.188 12.582 1.00 90.62 192 THR A O 1
ATOM 1464 N N . ILE A 1 193 ? 4.017 -7.462 10.392 1.00 86.75 193 ILE A N 1
ATOM 1465 C CA . ILE A 1 193 ? 4.059 -8.913 10.384 1.00 86.75 193 ILE A CA 1
ATOM 1466 C C . ILE A 1 193 ? 5.228 -9.345 9.515 1.00 86.75 193 ILE A C 1
ATOM 1468 O O . ILE A 1 193 ? 5.252 -9.077 8.316 1.00 86.75 193 ILE A O 1
ATOM 1472 N N . LEU A 1 194 ? 6.209 -9.985 10.151 1.00 86.75 194 LEU A N 1
ATOM 1473 C CA . LEU A 1 194 ? 7.399 -10.499 9.485 1.00 86.75 194 LEU A CA 1
ATOM 1474 C C . LEU A 1 194 ? 7.078 -11.757 8.666 1.00 86.75 194 LEU A C 1
ATOM 1476 O O . LEU A 1 194 ? 6.157 -12.497 9.034 1.00 86.75 194 LEU A O 1
ATOM 1480 N N . PRO A 1 195 ? 7.850 -12.039 7.602 1.00 83.31 195 PRO A N 1
ATOM 1481 C CA . PRO A 1 195 ? 7.626 -13.220 6.779 1.00 83.31 195 PRO A CA 1
ATOM 1482 C C . PRO A 1 195 ? 7.586 -14.512 7.611 1.00 83.31 195 PRO A C 1
ATOM 1484 O O . PRO A 1 195 ? 8.321 -14.647 8.592 1.00 83.31 195 PRO A O 1
ATOM 1487 N N . GLY A 1 196 ? 6.699 -15.442 7.249 1.00 77.06 196 GLY A N 1
ATOM 1488 C CA . GLY A 1 196 ? 6.536 -16.734 7.935 1.00 77.06 196 GLY A CA 1
ATOM 1489 C C . GLY A 1 196 ? 5.805 -16.705 9.288 1.00 77.06 196 GLY A C 1
ATOM 1490 O O . GLY A 1 196 ? 5.779 -17.724 9.973 1.00 77.06 196 GLY A O 1
ATOM 1491 N N . ASN A 1 197 ? 5.213 -15.570 9.689 1.00 73.94 197 ASN A N 1
ATOM 1492 C CA . ASN A 1 197 ? 4.520 -15.410 10.981 1.00 73.94 197 ASN A CA 1
ATOM 1493 C C . ASN A 1 197 ? 2.982 -15.270 10.864 1.00 73.94 197 ASN A C 1
ATOM 1495 O O . ASN A 1 197 ? 2.355 -14.716 11.769 1.00 73.94 197 ASN A O 1
ATOM 1499 N N . LEU A 1 198 ? 2.378 -15.753 9.767 1.00 65.38 198 LEU A N 1
ATOM 1500 C CA . LEU A 1 198 ? 0.926 -15.738 9.495 1.00 65.38 198 LEU A CA 1
ATOM 1501 C C . LEU A 1 198 ? 0.390 -17.099 9.063 1.00 65.38 198 LEU A C 1
ATOM 1503 O O . LEU A 1 198 ? 1.077 -17.760 8.254 1.00 65.38 198 LEU A O 1
#

Mean predicted aligned error: 9.28 Å

Secondary structure (DSSP, 8-state):
-------------------------S--STTEEEEEEEEE-TTS-EEEEEEEEEEEESSSEEEEEE---SEEEESSSS---EEETTEEEEEE--EEEEEEEEEEESS---SEEEEEEEEETTEEE-GGGGTT--S-EEEEEEEEE-TTS-HHHHHH--EEEEEEEETTT--S---TT-EEEEETTEEEEEEEE-TT--

Solvent-accessible surface area (backbone atoms only — not comparable to full-atom values): 11863 Å² total; per-residue (Å²): 136,82,82,78,78,80,71,84,79,82,77,77,82,78,69,68,41,57,29,63,36,85,59,84,66,97,53,78,64,82,51,40,51,66,33,60,30,48,39,46,43,80,54,30,50,79,64,39,34,39,34,42,40,37,37,59,24,91,51,61,47,82,46,80,48,76,55,80,51,83,42,76,45,63,78,69,66,84,68,70,72,49,75,59,87,40,40,36,38,34,72,40,65,54,33,99,87,33,45,40,36,37,32,32,28,82,82,74,81,55,52,53,44,47,39,37,48,40,22,52,69,84,40,79,47,59,70,79,69,53,68,92,61,86,74,55,73,48,81,47,77,47,80,43,78,26,84,94,34,66,65,64,49,45,56,72,40,52,52,32,50,34,48,73,42,50,53,91,80,50,74,92,85,80,61,90,86,40,52,77,49,76,59,94,57,35,39,35,35,36,38,73,46,58,46,69,76,119

Nearest PDB structures (foldseek):
  1wza-assembly1_A  TM=4.980E-01  e=1.327E-01  Halothermothrix orenii
  2czn-assembly1_A  TM=3.383E-01  e=2.027E-01  Pyrococcus furiosus
  2xbd-assembly1_A  TM=4.719E-01  e=1.778E+00  Cellulomonas fimi
  3q7j-assembly2_B  TM=2.943E-01  e=1.164E+00  Thermoplasma acidophilum DSM 1728
  1z5h-assembly1_A  TM=2.572E-01  e=4.863E+00  Thermoplasma acidophilum

Sequence (198 aa):
MKKLKQTPAVVILILLAVLLLSFPAAAEENGKTETVYAELNSDGSVEKVMVVNHIQTPQAGTYIDYGNYSAIDNITGEEKPIVDGEKITWELPAYDNGFYYIGTMTDAVLPWNLSITYRLNGTIVDAEDLAGQSGEVMIHIKATANADTSAYFRENFAMQLTQTLNTDLCSDITATGATSVITGKNNSLAYTILPGNL

Radius of gyration: 20.62 Å; Cα contacts (8 Å, |Δi|>4): 366; chains: 1; bounding box: 45×62×51 Å